Protein AF-D6PDX7-F1 (afdb_monomer_lite)

Secondary structure (DSSP, 8-state):
----------------------PPPTTS-GGGEETTEE-HHHHHHHHHHHHHHHHHHHHHHHHHHHHHHHHHHHHHS-SSPPPP---TTS-SS-HHHHHHHHHHHHTT--HHHHHHHHHHHHHHS----HHHHHHHH-TTHHHHHHHHHHHHHHHS-TTTHHHHHHHHTSHHHHHHHHHHHHHHHHHHH---GGGTTTTGGGS---

Sequence (206 aa):
MSEQESLINSEQEVKDEVGEVAERPEWLPEKFFKDGNPDYEGLAKSYTEAETYIGKKKEDLTTEIKTQLEQETLKAVPEAYVLPEIPDTYETETPLMDGWKTYCKDNKLSQEAFDKGIDLFIQSQPQADIEGEKKKLGENANQRIEAVSLWVNKNFDEGQRPMLEMMCSTSQGVEAVEKIMGMLQNTMTQTPDNLLLVKQKKTYKR

Organism: NCBI:txid743074

Radius of gyration: 47.97 Å; chains: 1; bounding box: 133×32×143 Å

Foldseek 3Di:
DDDDDDDDDPDPDDDDDDDDQQPDDPPQDPVQAPPSHGNPVVVVVVVVVVVVVVVVVVVVVVVVVVVVVVVVLLVQQDPFADADDDDPVDDCPDPVNVVLRVVCNVVSHGSVVSNVVVVVVVVPDPDLPQVVQLVVLPPCSVVLLVVLLVVCVVPDDPVCSVVLVVQSSGNVSSVVSVVVVVVVVVVVVCPPPVVVVVVPPPPDDD

pLDDT: mean 80.25, std 18.34, range [33.28, 95.69]

Structure (mmCIF, N/CA/C/O backbone):
data_AF-D6PDX7-F1
#
_entry.id   AF-D6PDX7-F1
#
loop_
_atom_site.group_PDB
_atom_site.id
_atom_site.type_symbol
_atom_site.label_atom_id
_atom_site.label_alt_id
_atom_site.label_comp_id
_atom_site.label_asym_id
_atom_site.label_entity_id
_atom_site.label_seq_id
_atom_site.pdbx_PDB_ins_code
_atom_site.Cartn_x
_atom_site.Cartn_y
_atom_site.Cartn_z
_atom_site.occupancy
_atom_site.B_iso_or_equiv
_atom_site.auth_seq_id
_atom_site.auth_comp_id
_atom_site.auth_asym_id
_atom_site.auth_atom_id
_atom_site.pdbx_PDB_model_num
ATOM 1 N N . MET A 1 1 ? 95.466 -0.464 -31.018 1.00 37.97 1 MET A N 1
ATOM 2 C CA . MET A 1 1 ? 95.467 -1.807 -31.631 1.00 37.97 1 MET A CA 1
ATOM 3 C C . MET A 1 1 ? 94.050 -2.315 -31.419 1.00 37.97 1 MET A C 1
ATOM 5 O O . MET A 1 1 ? 93.724 -2.592 -30.277 1.00 37.97 1 MET A O 1
ATOM 9 N N . SER A 1 2 ? 93.116 -1.931 -32.298 1.00 46.28 2 SER A N 1
ATOM 10 C CA . SER A 1 2 ? 92.649 -2.730 -33.458 1.00 46.28 2 SER A CA 1
ATOM 11 C C . SER A 1 2 ? 91.956 -3.999 -32.937 1.00 46.28 2 SER A C 1
ATOM 13 O O . SER A 1 2 ? 92.590 -4.738 -32.203 1.00 46.28 2 SER A O 1
ATOM 15 N N . GLU A 1 3 ? 90.673 -4.265 -33.170 1.00 40.47 3 GLU A N 1
ATOM 16 C CA . GLU A 1 3 ? 89.935 -4.180 -34.435 1.00 40.47 3 GLU A CA 1
ATOM 17 C C . GLU A 1 3 ? 88.458 -3.784 -34.238 1.00 40.47 3 GLU A C 1
ATOM 19 O O . GLU A 1 3 ? 87.882 -3.923 -33.162 1.00 40.47 3 GLU A O 1
ATOM 24 N N . GLN A 1 4 ? 87.885 -3.232 -35.307 1.00 39.25 4 GLN A N 1
ATOM 25 C CA . GLN A 1 4 ? 86.497 -2.815 -35.465 1.00 39.25 4 GLN A CA 1
ATOM 26 C C . GLN A 1 4 ? 85.581 -4.026 -35.691 1.00 39.25 4 GLN A C 1
ATOM 28 O O . GLN A 1 4 ? 85.801 -4.781 -36.632 1.00 39.25 4 GLN A O 1
ATOM 33 N N . GLU A 1 5 ? 84.478 -4.115 -34.951 1.00 42.66 5 GLU A N 1
ATOM 34 C CA . GLU A 1 5 ? 83.262 -4.799 -35.407 1.00 42.66 5 GLU A CA 1
ATOM 35 C C . GLU A 1 5 ? 82.188 -3.734 -35.660 1.00 42.66 5 GLU A C 1
ATOM 37 O O . GLU A 1 5 ? 81.416 -3.370 -34.776 1.00 42.66 5 GLU A O 1
ATOM 42 N N . SER A 1 6 ? 82.167 -3.183 -36.879 1.00 37.94 6 SER A N 1
ATOM 43 C CA . SER A 1 6 ? 80.990 -2.486 -37.403 1.00 37.94 6 SER A CA 1
ATOM 44 C C . SER A 1 6 ? 80.224 -3.459 -38.295 1.00 37.94 6 SER A C 1
ATOM 46 O O . SER A 1 6 ? 80.514 -3.594 -39.485 1.00 37.94 6 SER A O 1
ATOM 48 N N . LEU A 1 7 ? 79.257 -4.164 -37.713 1.00 38.31 7 LEU A N 1
ATOM 49 C CA . LEU A 1 7 ? 78.239 -4.859 -38.489 1.00 38.31 7 LEU A CA 1
ATOM 50 C C . LEU A 1 7 ? 77.228 -3.823 -38.981 1.00 38.31 7 LEU A C 1
ATOM 52 O O . LEU A 1 7 ? 76.568 -3.124 -38.216 1.00 38.31 7 LEU A O 1
ATOM 56 N N . ILE A 1 8 ? 77.226 -3.698 -40.299 1.00 33.28 8 ILE A N 1
ATOM 57 C CA . ILE A 1 8 ? 76.494 -2.756 -41.128 1.00 33.28 8 ILE A CA 1
ATOM 58 C C . ILE A 1 8 ? 74.981 -2.989 -40.997 1.00 33.28 8 ILE A C 1
ATOM 60 O O . ILE A 1 8 ? 74.477 -4.076 -41.261 1.00 33.28 8 ILE A O 1
ATOM 64 N N . ASN A 1 9 ? 74.298 -1.928 -40.568 1.00 34.19 9 ASN A N 1
ATOM 65 C CA . ASN A 1 9 ? 73.006 -1.415 -41.031 1.00 34.19 9 ASN A CA 1
ATOM 66 C C . ASN A 1 9 ? 72.183 -2.334 -41.967 1.00 34.19 9 ASN A C 1
ATOM 68 O O . ASN A 1 9 ? 72.504 -2.470 -43.146 1.00 34.19 9 ASN A O 1
ATOM 72 N N . SER A 1 10 ? 71.073 -2.893 -41.471 1.00 35.94 10 SER A N 1
ATOM 73 C CA . SER A 1 10 ? 69.967 -3.369 -42.318 1.00 35.94 10 SER A CA 1
ATOM 74 C C . SER A 1 10 ? 68.907 -2.277 -42.401 1.00 35.94 10 SER A C 1
ATOM 76 O O . SER A 1 10 ? 67.925 -2.273 -41.663 1.00 35.94 10 SER A O 1
ATOM 78 N N . GLU A 1 11 ? 69.154 -1.331 -43.300 1.00 41.94 11 GLU A N 1
ATOM 79 C CA . GLU A 1 11 ? 68.143 -0.436 -43.845 1.00 41.94 11 GLU A CA 1
ATOM 80 C C . GLU A 1 11 ? 67.320 -1.270 -44.838 1.00 41.94 11 GLU A C 1
ATOM 82 O O . GLU A 1 11 ? 67.816 -1.654 -45.897 1.00 41.94 11 GLU A O 1
ATOM 87 N N . GLN A 1 12 ? 66.088 -1.637 -44.473 1.00 34.81 12 GLN A N 1
ATOM 88 C CA . GLN A 1 12 ? 65.136 -2.166 -45.448 1.00 34.81 12 GLN A CA 1
ATOM 89 C C . GLN A 1 12 ? 64.580 -0.984 -46.242 1.00 34.81 12 GLN A C 1
ATOM 91 O O . GLN A 1 12 ? 63.639 -0.305 -45.837 1.00 34.81 12 GLN A O 1
ATOM 96 N N . GLU A 1 13 ? 65.247 -0.740 -47.362 1.00 33.53 13 GLU A N 1
ATOM 97 C CA . GLU A 1 13 ? 64.858 0.159 -48.436 1.00 33.53 13 GLU A CA 1
ATOM 98 C C . GLU A 1 13 ? 63.530 -0.322 -49.049 1.00 33.53 13 GLU A C 1
ATOM 100 O O . GLU A 1 13 ? 63.415 -1.444 -49.551 1.00 33.53 13 GLU A O 1
ATOM 105 N N . VAL A 1 14 ? 62.504 0.527 -48.959 1.00 40.97 14 VAL A N 1
ATOM 106 C CA . VAL A 1 14 ? 61.213 0.352 -49.632 1.00 40.97 14 VAL A CA 1
ATOM 107 C C . VAL A 1 14 ? 61.453 0.547 -51.124 1.00 40.97 14 VAL A C 1
ATOM 109 O O . VAL A 1 14 ? 61.690 1.662 -51.582 1.00 40.97 14 VAL A O 1
ATOM 112 N N . LYS A 1 15 ? 61.424 -0.554 -51.874 1.00 34.16 15 LYS A N 1
ATOM 113 C CA . LYS A 1 15 ? 61.492 -0.539 -53.330 1.00 34.16 15 LYS A CA 1
ATOM 114 C C . LYS A 1 15 ? 60.072 -0.564 -53.889 1.00 34.16 15 LYS A C 1
ATOM 116 O O . LYS A 1 15 ? 59.392 -1.584 -53.810 1.00 34.16 15 LYS A O 1
ATOM 121 N N . ASP A 1 16 ? 59.655 0.566 -54.450 1.00 43.00 16 ASP A N 1
ATOM 122 C CA . ASP A 1 16 ? 58.518 0.655 -55.362 1.00 43.00 16 ASP A CA 1
ATOM 123 C C . ASP A 1 16 ? 58.759 -0.269 -56.570 1.00 43.00 16 ASP A C 1
ATOM 125 O O . ASP A 1 16 ? 59.655 -0.029 -57.384 1.00 43.00 16 ASP A O 1
ATOM 129 N N . GLU A 1 17 ? 57.947 -1.319 -56.704 1.00 36.00 17 GLU A N 1
ATOM 130 C CA . GLU A 1 17 ? 57.771 -2.066 -57.951 1.00 36.00 17 GLU A CA 1
ATOM 131 C C . GLU A 1 17 ? 56.299 -2.022 -58.374 1.00 36.00 17 GLU A C 1
ATOM 133 O O . GLU A 1 17 ? 55.385 -2.399 -57.643 1.00 36.00 17 GLU A O 1
ATOM 138 N N . VAL A 1 18 ? 56.082 -1.517 -59.588 1.00 39.03 18 VAL A N 1
ATOM 139 C CA . VAL A 1 18 ? 54.788 -1.452 -60.263 1.00 39.03 18 VAL A CA 1
ATOM 140 C C . VAL A 1 18 ? 54.434 -2.834 -60.816 1.00 39.03 18 VAL A C 1
ATOM 142 O O . VAL A 1 18 ? 55.105 -3.321 -61.723 1.00 39.03 18 VAL A O 1
ATOM 145 N N . GLY A 1 19 ? 53.306 -3.381 -60.353 1.00 45.88 19 GLY A N 1
ATOM 146 C CA . GLY A 1 19 ? 52.367 -4.108 -61.212 1.00 45.88 19 GLY A CA 1
ATOM 147 C C . GLY A 1 19 ? 52.372 -5.637 -61.168 1.00 45.88 19 GLY A C 1
ATOM 148 O O . GLY A 1 19 ? 52.443 -6.256 -62.225 1.00 45.88 19 GLY A O 1
ATOM 149 N N . GLU A 1 20 ? 52.169 -6.247 -59.999 1.00 42.75 20 GLU A N 1
ATOM 150 C CA . GLU A 1 20 ? 51.522 -7.563 -59.915 1.00 42.75 20 GLU A CA 1
ATOM 151 C C . GLU A 1 20 ? 50.124 -7.351 -59.320 1.00 42.75 20 GLU A C 1
ATOM 153 O O . GLU A 1 20 ? 49.979 -6.803 -58.227 1.00 42.75 20 GLU A O 1
ATOM 158 N N . VAL A 1 21 ? 49.075 -7.685 -60.079 1.00 48.50 21 VAL A N 1
ATOM 159 C CA . VAL A 1 21 ? 47.690 -7.605 -59.599 1.00 48.50 21 VAL A CA 1
ATOM 160 C C . VAL A 1 21 ? 47.541 -8.673 -58.522 1.00 48.50 21 VAL A C 1
ATOM 162 O O . VAL A 1 21 ? 47.308 -9.837 -58.836 1.00 48.50 21 VAL A O 1
ATOM 165 N N . ALA A 1 22 ? 47.719 -8.294 -57.257 1.00 64.38 22 ALA A N 1
ATOM 166 C CA . ALA A 1 22 ? 47.418 -9.173 -56.141 1.00 64.38 22 ALA A CA 1
ATOM 167 C C . ALA A 1 22 ? 45.932 -9.541 -56.233 1.00 64.38 22 ALA A C 1
ATOM 169 O O . ALA A 1 22 ? 45.062 -8.673 -56.154 1.00 64.38 22 ALA A O 1
ATOM 170 N N . GLU A 1 23 ? 45.620 -10.815 -56.472 1.00 74.31 23 GLU A N 1
ATOM 171 C CA . GLU A 1 23 ? 44.229 -11.259 -56.470 1.00 74.31 23 GLU A CA 1
ATOM 172 C C . GLU A 1 23 ? 43.622 -10.991 -55.087 1.00 74.31 23 GLU A C 1
ATOM 174 O O . GLU A 1 23 ? 44.211 -11.321 -54.052 1.00 74.31 23 GLU A O 1
ATOM 179 N N . ARG A 1 24 ? 42.450 -10.341 -55.062 1.00 83.75 24 ARG A N 1
ATOM 180 C CA . ARG A 1 24 ? 41.756 -9.986 -53.820 1.00 83.75 24 ARG A CA 1
ATOM 181 C C . ARG A 1 24 ? 41.520 -11.256 -52.992 1.00 83.75 24 ARG A C 1
ATOM 183 O O . ARG A 1 24 ? 40.830 -12.156 -53.473 1.00 83.75 24 ARG A O 1
ATOM 190 N N . PRO A 1 25 ? 41.977 -11.312 -51.730 1.00 86.56 25 PRO A N 1
ATOM 191 C CA . PRO A 1 25 ? 41.655 -12.429 -50.852 1.00 86.56 25 PRO A CA 1
ATOM 192 C C . PRO A 1 25 ? 40.140 -12.571 -50.644 1.00 86.56 25 PRO A C 1
ATOM 194 O O . PRO A 1 25 ? 39.445 -11.574 -50.442 1.00 86.56 25 PRO A O 1
ATOM 197 N N . GLU A 1 26 ? 39.622 -13.803 -50.616 1.00 84.62 26 GLU A N 1
ATOM 198 C CA . GLU A 1 26 ? 38.173 -14.062 -50.499 1.00 84.62 26 GLU A CA 1
ATOM 199 C C . GLU A 1 26 ? 37.535 -13.462 -49.232 1.00 84.62 26 GLU A C 1
ATOM 201 O O . GLU A 1 26 ? 36.366 -13.075 -49.244 1.00 84.62 26 GLU A O 1
ATOM 206 N N . TRP A 1 27 ? 38.304 -13.343 -48.145 1.00 87.81 27 TRP A N 1
ATOM 207 C CA . TRP A 1 27 ? 37.839 -12.812 -46.862 1.00 87.81 27 TRP A CA 1
ATOM 208 C C . TRP A 1 27 ? 37.693 -11.284 -46.835 1.00 87.81 27 TRP A C 1
ATOM 210 O O . TRP A 1 27 ? 36.981 -10.768 -45.974 1.00 87.81 27 TRP A O 1
ATOM 220 N N . LEU A 1 28 ? 38.367 -10.551 -47.731 1.00 88.38 28 LEU A N 1
ATOM 221 C CA . LEU A 1 28 ? 38.394 -9.087 -47.722 1.00 88.38 28 LEU A CA 1
ATOM 222 C C . LEU A 1 28 ? 37.242 -8.557 -48.577 1.00 88.38 28 LEU A C 1
ATOM 224 O O . LEU A 1 28 ? 37.296 -8.730 -49.792 1.00 88.38 28 LEU A O 1
ATOM 228 N N . PRO A 1 29 ? 36.216 -7.891 -48.015 1.00 90.88 29 PRO A N 1
ATOM 229 C CA . PRO A 1 29 ? 35.094 -7.388 -48.802 1.00 90.88 29 PRO A CA 1
ATOM 230 C C . PRO A 1 29 ? 35.541 -6.496 -49.964 1.00 90.88 29 PRO A C 1
ATOM 232 O O . PRO A 1 29 ? 36.429 -5.663 -49.807 1.00 90.88 29 PRO A O 1
ATOM 235 N N . GLU A 1 30 ? 34.866 -6.619 -51.108 1.00 87.69 30 GLU A N 1
ATOM 236 C CA . GLU A 1 30 ? 35.214 -5.921 -52.357 1.00 87.69 30 GLU A CA 1
ATOM 237 C C . GLU A 1 30 ? 35.289 -4.391 -52.191 1.00 87.69 30 GLU A C 1
ATOM 239 O O . GLU A 1 30 ? 36.145 -3.735 -52.772 1.00 87.69 30 GLU A O 1
ATOM 244 N N . LYS A 1 31 ? 34.469 -3.824 -51.293 1.00 89.00 31 LYS A N 1
ATOM 245 C CA . LYS A 1 31 ? 34.480 -2.391 -50.942 1.00 89.00 31 LYS A CA 1
ATOM 246 C C . LYS A 1 31 ? 35.776 -1.885 -50.282 1.00 89.00 31 LYS A C 1
ATOM 248 O O . LYS A 1 31 ? 35.966 -0.673 -50.221 1.00 89.00 31 LYS A O 1
ATOM 253 N N . PHE A 1 32 ? 36.626 -2.780 -49.771 1.00 91.38 32 PHE A N 1
ATOM 254 C CA . PHE A 1 32 ? 37.906 -2.465 -49.123 1.00 91.38 32 PHE A CA 1
ATOM 255 C C . PHE A 1 32 ? 39.109 -2.952 -49.935 1.00 91.38 32 PHE A C 1
ATOM 257 O O . PHE A 1 32 ? 40.186 -3.157 -49.383 1.00 91.38 32 PHE A O 1
ATOM 264 N N . PHE A 1 33 ? 38.938 -3.168 -51.235 1.00 88.69 33 PHE A N 1
ATOM 265 C CA . PHE A 1 33 ? 40.026 -3.501 -52.141 1.00 88.69 33 PHE A CA 1
ATOM 266 C C . PHE A 1 33 ? 40.009 -2.508 -53.305 1.00 88.69 33 PHE A C 1
ATOM 268 O O . PHE A 1 33 ? 39.038 -2.456 -54.059 1.00 88.69 33 PHE A O 1
ATOM 275 N N . LYS A 1 34 ? 41.044 -1.670 -53.412 1.00 86.12 34 LYS A N 1
ATOM 276 C CA . LYS A 1 34 ? 41.141 -0.570 -54.383 1.00 86.12 34 LYS A CA 1
ATOM 277 C C . LYS A 1 34 ? 42.527 -0.562 -55.010 1.00 86.12 34 LYS A C 1
ATOM 279 O O . LYS A 1 34 ? 43.514 -0.784 -54.320 1.00 86.12 34 LYS A O 1
ATOM 284 N N . ASP A 1 35 ? 42.595 -0.330 -56.317 1.00 84.38 35 ASP A N 1
ATOM 285 C CA . ASP A 1 35 ? 43.860 -0.192 -57.056 1.00 84.38 35 ASP A CA 1
ATOM 286 C C . ASP A 1 35 ? 44.849 -1.354 -56.816 1.00 84.38 35 ASP A C 1
ATOM 288 O O . ASP A 1 35 ? 46.049 -1.158 -56.625 1.00 84.38 35 ASP A O 1
ATOM 292 N N . GLY A 1 36 ? 44.327 -2.587 -56.778 1.00 82.50 36 GLY A N 1
ATOM 293 C CA . GLY A 1 36 ? 45.120 -3.803 -56.558 1.00 82.50 36 GLY A CA 1
ATOM 294 C C . GLY A 1 36 ? 45.609 -4.005 -55.119 1.00 82.50 36 GLY A C 1
ATOM 295 O O . GLY A 1 36 ? 46.377 -4.930 -54.878 1.00 82.50 36 GLY A O 1
ATOM 296 N N . ASN A 1 37 ? 45.170 -3.172 -54.167 1.00 85.12 37 ASN A N 1
ATOM 297 C CA . ASN A 1 37 ? 45.636 -3.181 -52.784 1.00 85.12 37 ASN A CA 1
ATOM 298 C C . ASN A 1 37 ? 44.477 -3.129 -51.761 1.00 85.12 37 ASN A C 1
ATOM 300 O O . ASN A 1 37 ? 43.411 -2.568 -52.036 1.00 85.12 37 ASN A O 1
ATOM 304 N N . PRO A 1 38 ? 44.654 -3.692 -50.550 1.00 89.00 38 PRO A N 1
ATOM 305 C CA . PRO A 1 38 ? 43.708 -3.501 -49.452 1.00 89.00 38 PRO A CA 1
ATOM 306 C C . PRO A 1 38 ? 43.612 -2.033 -48.996 1.00 89.00 38 PRO A C 1
ATOM 308 O O . PRO A 1 38 ? 44.617 -1.385 -48.714 1.00 89.00 38 PRO A O 1
ATOM 311 N N . ASP A 1 39 ? 42.386 -1.528 -48.858 1.00 89.88 39 ASP A N 1
ATOM 312 C CA . ASP A 1 39 ? 42.064 -0.195 -48.338 1.00 89.88 39 ASP A CA 1
ATOM 313 C C . ASP A 1 39 ? 41.958 -0.229 -46.803 1.00 89.88 39 ASP A C 1
ATOM 315 O O . ASP A 1 39 ? 40.873 -0.350 -46.221 1.00 89.88 39 ASP A O 1
ATOM 319 N N . TYR A 1 40 ? 43.112 -0.159 -46.137 1.00 87.50 40 TYR A N 1
ATOM 320 C CA . TYR A 1 40 ? 43.198 -0.185 -44.674 1.00 87.50 40 TYR A CA 1
ATOM 321 C C . TYR A 1 40 ? 42.542 1.034 -44.011 1.00 87.50 40 TYR A C 1
ATOM 323 O O . TYR A 1 40 ? 41.945 0.901 -42.941 1.00 87.50 40 TYR A O 1
ATOM 331 N N . GLU A 1 41 ? 42.608 2.209 -44.642 1.00 89.19 41 GLU A N 1
ATOM 332 C CA . GLU A 1 41 ? 41.980 3.432 -44.132 1.00 89.19 41 GLU A CA 1
ATOM 333 C C . GLU A 1 41 ? 40.451 3.332 -44.202 1.00 89.19 41 GLU A C 1
ATOM 335 O O . GLU A 1 41 ? 39.758 3.629 -43.226 1.00 89.19 41 GLU A O 1
ATOM 340 N N . GLY A 1 42 ? 39.917 2.823 -45.316 1.00 90.44 42 GLY A N 1
ATOM 341 C CA . GLY A 1 42 ? 38.497 2.522 -45.467 1.00 90.44 42 GLY A CA 1
ATOM 342 C C . GLY A 1 42 ? 38.001 1.505 -44.438 1.00 90.44 42 GLY A C 1
ATOM 343 O O . GLY A 1 42 ? 36.914 1.679 -43.878 1.00 90.44 42 GLY A O 1
ATOM 344 N N . LEU A 1 43 ? 38.802 0.478 -44.134 1.00 91.62 43 LEU A N 1
ATOM 345 C CA . LEU A 1 43 ? 38.473 -0.521 -43.117 1.00 91.62 43 LEU A CA 1
ATOM 346 C C . LEU A 1 43 ? 38.439 0.095 -41.712 1.00 91.62 43 LEU A C 1
ATOM 348 O O . LEU A 1 43 ? 37.430 -0.057 -41.017 1.00 91.62 43 LEU A O 1
ATOM 352 N N . ALA A 1 44 ? 39.475 0.845 -41.323 1.00 91.44 44 ALA A N 1
ATOM 353 C CA . ALA A 1 44 ? 39.524 1.550 -40.041 1.00 91.44 44 ALA A CA 1
ATOM 354 C C . ALA A 1 44 ? 38.341 2.518 -39.883 1.00 91.44 44 ALA A C 1
ATOM 356 O O . ALA A 1 44 ? 37.644 2.491 -38.869 1.00 91.44 44 ALA A O 1
ATOM 357 N N . LYS A 1 45 ? 38.039 3.299 -40.928 1.00 94.81 45 LYS A N 1
ATOM 358 C CA . LYS A 1 45 ? 36.896 4.216 -40.950 1.00 94.81 45 LYS A CA 1
ATOM 359 C C . LYS A 1 45 ? 35.567 3.484 -40.778 1.00 94.81 45 LYS A C 1
ATOM 361 O O . LYS A 1 45 ? 34.747 3.902 -39.967 1.00 94.81 45 LYS A O 1
ATOM 366 N N . SER A 1 46 ? 35.361 2.373 -41.486 1.00 92.31 46 SER A N 1
ATOM 367 C CA . SER A 1 46 ? 34.128 1.585 -41.368 1.00 92.31 46 SER A CA 1
ATOM 368 C C . SER A 1 46 ? 33.933 0.980 -39.977 1.00 92.31 46 SER A C 1
ATOM 370 O O . SER A 1 46 ? 32.803 0.875 -39.503 1.00 92.31 46 SER A O 1
ATOM 372 N N . TYR A 1 47 ? 35.031 0.614 -39.312 1.00 92.88 47 TYR A N 1
ATOM 373 C CA . TYR A 1 47 ? 35.009 0.108 -37.948 1.00 92.88 47 TYR A CA 1
ATOM 374 C C . TYR A 1 47 ? 34.635 1.225 -36.965 1.00 92.88 47 TYR A C 1
ATOM 376 O O . TYR A 1 47 ? 33.698 1.061 -36.188 1.00 92.88 47 TYR A O 1
ATOM 384 N N . THR A 1 48 ? 35.257 2.402 -37.075 1.00 93.69 48 THR A N 1
ATOM 385 C CA . THR A 1 48 ? 34.894 3.581 -36.268 1.00 93.69 48 THR A CA 1
ATOM 386 C C . THR A 1 48 ? 33.444 4.028 -36.501 1.00 93.69 48 THR A C 1
ATOM 388 O O . THR A 1 48 ? 32.736 4.384 -35.555 1.00 93.69 48 THR A O 1
ATOM 391 N N . GLU A 1 49 ? 32.958 3.989 -37.744 1.00 95.06 49 GLU A N 1
ATOM 392 C CA . GLU A 1 49 ? 31.556 4.269 -38.077 1.00 95.06 49 GLU A CA 1
ATOM 393 C C . GLU A 1 49 ? 30.608 3.238 -37.452 1.00 95.06 49 GLU A C 1
ATOM 395 O O . GLU A 1 49 ? 29.564 3.619 -36.921 1.00 95.06 49 GLU A O 1
ATOM 400 N N . ALA A 1 50 ? 30.975 1.953 -37.458 1.00 93.62 50 ALA A N 1
ATOM 401 C CA . ALA A 1 50 ? 30.200 0.894 -36.820 1.00 93.62 50 ALA A CA 1
ATOM 402 C C . ALA A 1 50 ? 30.157 1.057 -35.294 1.00 93.62 50 ALA A C 1
ATOM 404 O O . ALA A 1 50 ? 29.073 0.995 -34.717 1.00 93.62 50 ALA A O 1
ATOM 405 N N . GLU A 1 51 ? 31.289 1.334 -34.644 1.00 92.56 51 GLU A N 1
ATOM 406 C CA . GLU A 1 51 ? 31.341 1.633 -33.206 1.00 92.56 51 GLU A CA 1
ATOM 407 C C . GLU A 1 51 ? 30.455 2.833 -32.858 1.00 92.56 51 GLU A C 1
ATOM 409 O O . GLU A 1 51 ? 29.653 2.777 -31.923 1.00 92.56 51 GLU A O 1
ATOM 414 N N . THR A 1 52 ? 30.525 3.890 -33.670 1.00 95.19 52 THR A N 1
ATOM 415 C CA . THR A 1 52 ? 29.684 5.081 -33.509 1.00 95.19 52 THR A CA 1
ATOM 416 C C . THR A 1 52 ? 28.202 4.751 -33.690 1.00 95.19 52 THR A C 1
ATOM 418 O O . THR A 1 52 ? 27.366 5.200 -32.907 1.00 95.19 52 THR A O 1
ATOM 421 N N . TYR A 1 53 ? 27.851 3.969 -34.713 1.00 94.62 53 TYR A N 1
ATOM 422 C CA . TYR A 1 53 ? 26.471 3.576 -34.991 1.00 94.62 53 TYR A CA 1
ATOM 423 C C . TYR A 1 53 ? 25.897 2.688 -33.883 1.00 94.62 53 TYR A C 1
ATOM 425 O O . TYR A 1 53 ? 24.764 2.902 -33.459 1.00 94.62 53 TYR A O 1
ATOM 433 N N . ILE A 1 54 ? 26.682 1.736 -33.374 1.00 94.88 54 ILE A N 1
ATOM 434 C CA . ILE A 1 54 ? 26.302 0.874 -32.250 1.00 94.88 54 ILE A CA 1
ATOM 435 C C . ILE A 1 54 ? 26.109 1.710 -30.981 1.00 94.88 54 ILE A C 1
ATOM 437 O O . ILE A 1 54 ? 25.113 1.523 -30.282 1.00 94.88 54 ILE A O 1
ATOM 441 N N . GLY A 1 55 ? 27.012 2.659 -30.704 1.00 93.69 55 GLY A N 1
ATOM 442 C CA . GLY A 1 55 ? 26.883 3.596 -29.586 1.00 93.69 55 GLY A CA 1
ATOM 443 C C . GLY A 1 55 ? 25.584 4.401 -29.658 1.00 93.69 55 GLY A C 1
ATOM 444 O O . GLY A 1 55 ? 24.777 4.347 -28.731 1.00 93.69 55 GLY A O 1
ATOM 445 N N . LYS A 1 56 ? 25.325 5.042 -30.804 1.00 94.56 56 LYS A N 1
ATOM 446 C CA . LYS A 1 56 ? 24.082 5.792 -31.053 1.00 94.56 56 LYS A CA 1
ATOM 447 C C . LYS A 1 56 ? 22.842 4.914 -30.925 1.00 94.56 56 LYS A C 1
ATOM 449 O O . LYS A 1 56 ? 21.916 5.267 -30.209 1.00 94.56 56 LYS A O 1
ATOM 454 N N . LYS A 1 57 ? 22.833 3.728 -31.542 1.00 94.75 57 LYS A N 1
ATOM 455 C CA . LYS A 1 57 ? 21.696 2.801 -31.446 1.00 94.75 57 LYS A CA 1
ATOM 456 C C . LYS A 1 57 ? 21.424 2.350 -30.018 1.00 94.75 57 LYS A C 1
ATOM 458 O O . LYS A 1 57 ? 20.263 2.200 -29.652 1.00 94.75 57 LYS A O 1
ATOM 463 N N . LYS A 1 58 ? 22.460 2.144 -29.204 1.00 94.00 58 LYS A N 1
ATOM 464 C CA . LYS A 1 58 ? 22.295 1.818 -27.784 1.00 94.00 58 LYS A CA 1
ATOM 465 C C . LYS A 1 58 ? 21.647 2.972 -27.017 1.00 94.00 58 LYS A C 1
ATOM 467 O O . LYS A 1 58 ? 20.760 2.720 -26.202 1.00 94.00 58 LYS A O 1
ATOM 472 N N . GLU A 1 59 ? 22.074 4.207 -27.259 1.00 93.38 59 GLU A N 1
ATOM 473 C CA . GLU A 1 59 ? 21.481 5.403 -26.645 1.00 93.38 59 GLU A CA 1
ATOM 474 C C . GLU A 1 59 ? 20.024 5.605 -27.080 1.00 93.38 59 GLU A C 1
ATOM 476 O O . GLU A 1 59 ? 19.158 5.799 -26.223 1.00 93.38 59 GLU A O 1
ATOM 481 N N . ASP A 1 60 ? 19.742 5.464 -28.377 1.00 94.50 60 ASP A N 1
ATOM 482 C CA . ASP A 1 60 ? 18.393 5.549 -28.945 1.00 94.50 60 ASP A CA 1
ATOM 483 C C . ASP A 1 60 ? 17.466 4.502 -28.314 1.00 94.50 60 ASP A C 1
ATOM 485 O O . ASP A 1 60 ? 16.414 4.853 -27.786 1.00 94.50 60 ASP A O 1
ATOM 489 N N . LEU A 1 61 ? 17.881 3.228 -28.283 1.00 93.12 61 LEU A N 1
ATOM 490 C CA . LEU A 1 61 ? 17.098 2.141 -27.684 1.00 93.12 61 LEU A CA 1
ATOM 491 C C . LEU A 1 61 ? 16.898 2.337 -26.180 1.00 93.12 61 LEU A C 1
ATOM 493 O O . LEU A 1 61 ? 15.818 2.085 -25.658 1.00 93.12 61 LEU A O 1
ATOM 497 N N . THR A 1 62 ? 17.926 2.803 -25.467 1.00 93.62 62 THR A N 1
ATOM 498 C CA . THR A 1 62 ? 17.809 3.097 -24.031 1.00 93.62 62 THR A CA 1
ATOM 499 C C . THR A 1 62 ? 16.790 4.206 -23.787 1.00 93.62 62 THR A C 1
ATOM 501 O O . THR A 1 62 ? 16.019 4.138 -22.831 1.00 93.62 62 THR A O 1
ATOM 504 N N . THR A 1 63 ? 16.786 5.228 -24.640 1.00 95.56 63 THR A N 1
ATOM 505 C CA . THR A 1 63 ? 15.835 6.339 -24.570 1.00 95.56 63 THR A CA 1
ATOM 506 C C . THR A 1 63 ? 14.424 5.861 -24.893 1.00 95.56 63 THR A C 1
ATOM 508 O O . THR A 1 63 ? 13.508 6.124 -24.121 1.00 95.56 63 THR A O 1
ATOM 511 N N . GLU A 1 64 ? 14.259 5.084 -25.963 1.00 94.69 64 GLU A N 1
ATOM 512 C CA . GLU A 1 64 ? 12.977 4.509 -26.369 1.00 94.69 64 GLU A CA 1
ATOM 513 C C . GLU A 1 64 ? 12.374 3.620 -25.274 1.00 94.69 64 GLU A C 1
ATOM 515 O O . GLU A 1 64 ? 11.219 3.817 -24.900 1.00 94.69 64 GLU A O 1
ATOM 520 N N . ILE A 1 65 ? 13.160 2.710 -24.687 1.00 93.88 65 ILE A N 1
ATOM 521 C CA . ILE A 1 65 ? 12.708 1.841 -23.589 1.00 93.88 65 ILE A CA 1
ATOM 522 C C . ILE A 1 65 ? 12.271 2.671 -22.377 1.00 93.88 65 ILE A C 1
ATO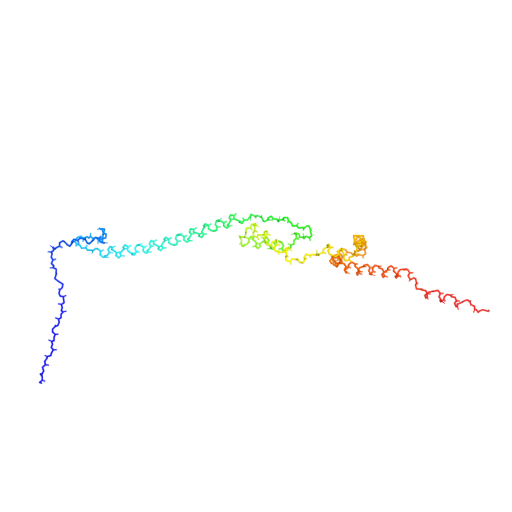M 524 O O . ILE A 1 65 ? 11.227 2.393 -21.791 1.00 93.88 65 ILE A O 1
ATOM 528 N N . LYS A 1 66 ? 13.035 3.707 -22.000 1.00 92.06 66 LYS A N 1
ATOM 529 C CA . LYS A 1 66 ? 12.659 4.599 -20.889 1.00 92.06 66 LYS A CA 1
ATOM 530 C C . LYS A 1 66 ? 11.345 5.318 -21.170 1.00 92.06 66 LYS A C 1
ATOM 532 O O . LYS A 1 66 ? 10.471 5.331 -20.311 1.00 92.06 66 LYS A O 1
ATOM 537 N N . THR A 1 67 ? 11.183 5.868 -22.371 1.00 92.38 67 THR A N 1
ATOM 538 C CA . THR A 1 67 ? 9.948 6.551 -22.768 1.00 92.38 67 THR A CA 1
ATOM 539 C C . THR A 1 67 ? 8.753 5.601 -22.778 1.00 92.38 67 THR A C 1
ATOM 541 O O . THR A 1 67 ? 7.689 5.966 -22.284 1.00 92.38 67 THR A O 1
ATOM 544 N N . GLN A 1 68 ? 8.911 4.380 -23.296 1.00 89.62 68 GLN A N 1
ATOM 545 C CA . GLN A 1 68 ? 7.844 3.376 -23.293 1.00 89.62 68 GLN A CA 1
ATOM 546 C C . GLN A 1 68 ? 7.455 2.988 -21.864 1.00 89.62 68 GLN A C 1
ATOM 548 O O . GLN A 1 68 ? 6.275 3.027 -21.526 1.00 89.62 68 GLN A O 1
ATOM 553 N N . LEU A 1 69 ? 8.435 2.716 -20.998 1.00 86.62 69 LEU A N 1
ATOM 554 C CA . LEU A 1 69 ? 8.186 2.371 -19.599 1.00 86.62 69 LEU A CA 1
ATOM 555 C C . LEU A 1 69 ? 7.496 3.515 -18.839 1.00 86.62 69 LEU A C 1
ATOM 557 O O . LEU A 1 69 ? 6.580 3.275 -18.053 1.00 86.62 69 LEU A O 1
ATOM 561 N N . GLU A 1 70 ? 7.894 4.765 -19.085 1.00 86.00 70 GLU A N 1
ATOM 562 C CA . GLU A 1 70 ? 7.234 5.947 -18.520 1.00 86.00 70 GLU A CA 1
ATOM 563 C C . GLU A 1 70 ? 5.789 6.089 -19.012 1.00 86.00 70 GLU A C 1
ATOM 565 O O . GLU A 1 70 ? 4.895 6.395 -18.227 1.00 86.00 70 GLU A O 1
ATOM 570 N N . GLN A 1 71 ? 5.526 5.839 -20.296 1.00 84.88 71 GLN A N 1
ATOM 571 C CA . GLN A 1 71 ? 4.167 5.876 -20.838 1.00 84.88 71 GLN A CA 1
ATOM 572 C C . GLN A 1 71 ? 3.289 4.757 -20.273 1.00 84.88 71 GLN A C 1
ATOM 574 O O . GLN A 1 71 ? 2.122 4.992 -19.968 1.00 84.88 71 GLN A O 1
ATOM 579 N N . GLU A 1 72 ? 3.826 3.546 -20.138 1.00 80.94 72 GLU A N 1
ATOM 580 C CA . GLU A 1 72 ? 3.112 2.409 -19.556 1.00 80.94 72 GLU A CA 1
ATOM 581 C C . GLU A 1 72 ? 2.816 2.626 -18.074 1.00 80.94 72 GLU A C 1
ATOM 583 O O . GLU A 1 72 ? 1.676 2.440 -17.649 1.00 80.94 72 GLU A O 1
ATOM 588 N N . THR A 1 73 ? 3.796 3.103 -17.302 1.00 78.38 73 THR A N 1
ATOM 589 C CA . THR A 1 73 ? 3.578 3.453 -15.892 1.00 78.38 73 THR A CA 1
ATOM 590 C C . THR A 1 73 ? 2.530 4.547 -15.753 1.00 78.38 73 THR A C 1
ATOM 592 O O . THR A 1 73 ? 1.601 4.371 -14.977 1.00 78.38 73 THR A O 1
ATOM 595 N N . LEU A 1 74 ? 2.590 5.622 -16.548 1.00 77.88 74 LEU A N 1
ATOM 596 C CA . LEU A 1 74 ? 1.581 6.689 -16.519 1.00 77.88 74 LEU A CA 1
ATOM 597 C C . LEU A 1 74 ? 0.170 6.205 -16.876 1.00 77.88 74 LEU A C 1
ATOM 599 O O . LEU A 1 74 ? -0.787 6.691 -16.285 1.00 77.88 74 LEU A O 1
ATOM 603 N N . LYS A 1 75 ? 0.025 5.248 -17.803 1.00 80.25 75 LYS A N 1
ATOM 604 C CA . LYS A 1 75 ? -1.276 4.628 -18.116 1.00 80.25 75 LYS A CA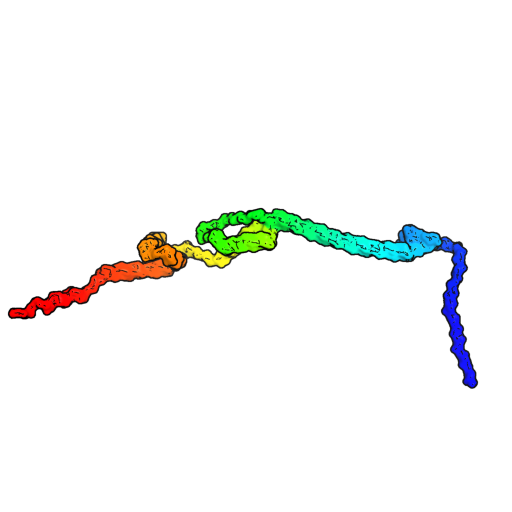 1
ATOM 605 C C . LYS A 1 75 ? -1.814 3.777 -16.967 1.00 80.25 75 LYS A C 1
ATOM 607 O O . LYS A 1 75 ? -3.026 3.625 -16.851 1.00 80.25 75 LYS A O 1
ATOM 612 N N . ALA A 1 76 ? -0.927 3.194 -16.165 1.00 80.94 76 ALA A N 1
ATOM 613 C CA . ALA A 1 76 ? -1.302 2.373 -15.022 1.00 80.94 76 ALA A CA 1
ATOM 614 C C . ALA A 1 76 ? -1.686 3.208 -13.787 1.00 80.94 76 ALA A C 1
ATOM 616 O O . ALA A 1 76 ? -2.381 2.682 -12.916 1.00 80.94 76 ALA A O 1
ATOM 617 N N . VAL A 1 77 ? -1.266 4.480 -13.708 1.00 89.81 77 VAL A N 1
ATOM 618 C CA . VAL A 1 77 ? -1.662 5.390 -12.622 1.00 89.81 77 VAL A CA 1
ATOM 619 C C . VAL A 1 77 ? -3.098 5.874 -12.846 1.00 89.81 77 VAL A C 1
ATOM 621 O O . VAL A 1 77 ? -3.366 6.534 -13.851 1.00 89.81 77 VAL A O 1
ATOM 624 N N . PRO A 1 78 ? -4.031 5.605 -11.921 1.00 88.62 78 PRO A N 1
ATOM 625 C CA . PRO A 1 78 ? -5.385 6.132 -12.023 1.00 88.62 78 PRO A CA 1
ATOM 626 C C . PRO A 1 78 ? -5.424 7.648 -11.755 1.00 88.62 78 PRO A C 1
ATOM 628 O O . PRO A 1 78 ? -4.651 8.176 -10.954 1.00 88.62 78 PRO A O 1
ATOM 631 N N . GLU A 1 79 ? -6.367 8.363 -12.383 1.00 86.69 79 GLU A N 1
ATOM 632 C CA . GLU A 1 79 ? -6.595 9.798 -12.113 1.00 86.69 79 GLU A CA 1
ATOM 633 C C . GLU A 1 79 ? -7.015 10.048 -10.654 1.00 86.69 79 GLU A C 1
ATOM 635 O O . GLU A 1 79 ? -6.601 11.031 -10.028 1.00 86.69 79 GLU A O 1
ATOM 640 N N . ALA A 1 80 ? -7.810 9.124 -10.112 1.00 89.56 80 ALA A N 1
ATOM 641 C CA . ALA A 1 80 ? -8.218 9.066 -8.720 1.00 89.56 80 ALA A CA 1
ATOM 642 C C . ALA A 1 80 ? -8.280 7.604 -8.265 1.00 89.56 80 ALA A C 1
ATOM 644 O O . ALA A 1 80 ? -8.841 6.761 -8.963 1.00 89.56 80 ALA A O 1
ATOM 645 N N . TYR A 1 81 ? -7.722 7.322 -7.088 1.00 92.19 81 TYR A N 1
ATOM 646 C CA . TYR A 1 81 ? -7.810 5.999 -6.477 1.00 92.19 81 TYR A CA 1
ATOM 647 C C . TYR A 1 81 ? -9.215 5.755 -5.943 1.00 92.19 81 TYR A C 1
ATOM 649 O O . TYR A 1 81 ? -9.740 6.557 -5.163 1.00 92.19 81 TYR A O 1
ATOM 657 N N . VAL A 1 82 ? -9.799 4.633 -6.348 1.00 91.88 82 VAL A N 1
ATOM 658 C CA . VAL A 1 82 ? -11.077 4.153 -5.820 1.00 91.88 82 VAL A CA 1
ATOM 659 C C . VAL A 1 82 ? -10.786 3.261 -4.624 1.00 91.88 82 VAL A C 1
ATOM 661 O O . VAL A 1 82 ? -9.852 2.467 -4.663 1.00 91.88 82 VAL A O 1
ATOM 664 N N . LEU A 1 83 ? -11.550 3.413 -3.545 1.00 91.19 83 LEU A N 1
ATOM 665 C CA . LEU A 1 83 ? -11.400 2.538 -2.391 1.00 91.19 83 LEU A CA 1
ATOM 666 C C . LEU A 1 83 ? -11.983 1.150 -2.722 1.00 91.19 83 LEU A C 1
ATOM 668 O O . LEU A 1 83 ? -13.109 1.101 -3.227 1.00 91.19 83 LEU A O 1
ATOM 672 N N . PRO A 1 84 ? -11.263 0.044 -2.463 1.00 90.44 84 PRO A N 1
ATOM 673 C CA . PRO A 1 84 ? -11.827 -1.294 -2.592 1.00 90.44 84 PRO A CA 1
ATOM 674 C C . PRO A 1 84 ? -12.934 -1.522 -1.554 1.00 90.44 84 PRO A C 1
ATOM 676 O O . PRO A 1 84 ? -13.069 -0.769 -0.585 1.00 90.44 84 PRO A O 1
ATOM 679 N N . GLU A 1 85 ? -13.721 -2.580 -1.743 1.00 88.12 85 GLU A N 1
ATOM 680 C CA . GLU A 1 85 ? -14.672 -3.024 -0.723 1.00 88.12 85 GLU A CA 1
ATOM 681 C C . GLU A 1 85 ? -13.905 -3.489 0.520 1.00 88.12 85 GLU A C 1
ATOM 683 O O . GLU A 1 85 ? -13.175 -4.480 0.483 1.00 88.12 85 GLU A O 1
ATOM 688 N N . ILE A 1 86 ? -14.073 -2.764 1.624 1.00 87.00 86 ILE A N 1
ATOM 689 C CA . ILE A 1 86 ? -13.500 -3.104 2.927 1.00 87.00 86 ILE A CA 1
ATOM 690 C C . ILE A 1 86 ? -14.622 -3.279 3.956 1.00 87.00 86 ILE A C 1
ATOM 692 O O . ILE A 1 86 ? -15.704 -2.722 3.769 1.00 87.00 86 ILE A O 1
ATOM 696 N N . PRO A 1 87 ? -14.406 -4.039 5.045 1.00 82.50 87 PRO A N 1
ATOM 697 C CA . PRO A 1 87 ? -15.415 -4.177 6.089 1.00 82.50 87 PRO A CA 1
ATOM 698 C C . PRO A 1 87 ? -15.794 -2.822 6.707 1.00 82.50 87 PRO A C 1
ATOM 700 O O . PRO A 1 87 ? -14.908 -2.029 7.022 1.00 82.50 87 PRO A O 1
ATOM 703 N N . ASP A 1 88 ? -17.084 -2.608 6.991 1.00 78.38 88 ASP A N 1
ATOM 704 C CA . ASP A 1 88 ? -17.620 -1.369 7.597 1.00 78.38 88 ASP A CA 1
ATOM 705 C C . ASP A 1 88 ? -17.002 -1.020 8.966 1.00 78.38 88 ASP A C 1
ATOM 707 O O . ASP A 1 88 ? -17.174 0.079 9.486 1.00 78.38 88 ASP A O 1
ATOM 711 N N . THR A 1 89 ? -16.277 -1.958 9.580 1.00 78.12 89 THR A N 1
ATOM 712 C CA . THR A 1 89 ? -15.533 -1.736 10.826 1.00 78.12 89 THR A CA 1
ATOM 713 C C . THR A 1 89 ? -14.329 -0.805 10.658 1.00 78.12 89 THR A C 1
ATOM 715 O O . THR A 1 89 ? -13.734 -0.412 11.660 1.00 78.12 89 THR A O 1
ATOM 718 N N . TYR A 1 90 ? -13.924 -0.500 9.423 1.00 81.69 90 TYR A N 1
ATOM 719 C CA . TYR A 1 90 ? -12.798 0.377 9.123 1.00 81.69 90 TYR A CA 1
ATOM 720 C C . TYR A 1 90 ? -13.278 1.773 8.734 1.00 81.69 90 TYR A C 1
ATOM 722 O O . TYR A 1 90 ? -14.040 1.941 7.787 1.00 81.69 90 TYR A O 1
ATOM 730 N N . GLU A 1 91 ? -12.764 2.785 9.432 1.00 84.19 91 GLU A N 1
ATOM 731 C CA . GLU A 1 91 ? -12.975 4.185 9.067 1.00 84.19 91 GLU A CA 1
ATOM 732 C C . GLU A 1 91 ? -12.186 4.524 7.793 1.00 84.19 91 GLU A C 1
ATOM 734 O O . GLU A 1 91 ? -10.970 4.308 7.722 1.00 84.19 91 GLU A O 1
ATOM 739 N N . THR A 1 92 ? -12.869 5.066 6.786 1.00 85.19 92 THR A N 1
ATOM 740 C CA . THR A 1 92 ? -12.277 5.365 5.473 1.00 85.19 92 THR A CA 1
ATOM 741 C C . THR A 1 92 ? -11.791 6.803 5.363 1.00 85.19 92 THR A C 1
ATOM 743 O O . THR A 1 92 ? -10.822 7.067 4.650 1.00 85.19 92 THR A O 1
ATOM 746 N N . GLU A 1 93 ? -12.408 7.725 6.103 1.00 86.81 93 GLU A N 1
ATOM 747 C CA . GLU A 1 93 ? -12.100 9.156 6.078 1.00 86.81 93 GLU A CA 1
ATOM 748 C C . GLU A 1 93 ? -11.022 9.494 7.119 1.00 86.81 93 GLU A C 1
ATOM 750 O O . GLU A 1 93 ? -11.222 10.268 8.057 1.00 86.81 93 GLU A O 1
ATOM 755 N N . THR A 1 94 ? -9.852 8.863 6.977 1.00 88.81 94 THR A N 1
ATOM 756 C CA . THR A 1 94 ? -8.720 9.051 7.894 1.00 88.81 94 THR A CA 1
ATOM 757 C C . THR A 1 94 ? -7.542 9.755 7.217 1.00 88.81 94 THR A C 1
ATOM 759 O O . THR A 1 94 ? -7.265 9.506 6.040 1.00 88.81 94 THR A O 1
ATOM 762 N N . PRO A 1 95 ? -6.734 10.536 7.967 1.00 92.94 95 PRO A N 1
ATOM 763 C CA . PRO A 1 95 ? -5.492 11.111 7.444 1.00 92.94 95 PRO A CA 1
ATOM 764 C C . PRO A 1 95 ? -4.516 10.065 6.887 1.00 92.94 95 PRO A C 1
ATOM 766 O O . PRO A 1 95 ? -3.709 10.370 6.011 1.00 92.94 95 PRO A O 1
ATOM 769 N N . LEU A 1 96 ? -4.581 8.828 7.393 1.00 90.88 96 LEU A N 1
ATOM 770 C CA . LEU A 1 96 ? -3.788 7.714 6.884 1.00 90.88 96 LEU A CA 1
ATOM 771 C C . LEU A 1 96 ? -4.222 7.327 5.465 1.00 90.88 96 LEU A C 1
ATOM 773 O O . LEU A 1 96 ? -3.363 7.151 4.605 1.00 90.88 96 LEU A O 1
ATOM 777 N N . MET A 1 97 ? -5.531 7.225 5.214 1.00 92.81 97 MET A N 1
ATOM 778 C CA . MET A 1 97 ? -6.066 6.896 3.892 1.00 92.81 97 MET A CA 1
ATOM 779 C C . MET A 1 97 ? -5.753 7.995 2.871 1.00 92.81 97 MET A C 1
ATOM 781 O O . MET A 1 97 ? -5.308 7.705 1.759 1.00 92.81 97 MET A O 1
ATOM 785 N N . ASP A 1 98 ? -5.895 9.262 3.261 1.00 93.25 98 ASP A N 1
ATOM 786 C CA . ASP A 1 98 ? -5.528 10.401 2.411 1.00 93.25 98 ASP A CA 1
ATOM 787 C C . ASP A 1 98 ? -4.023 10.445 2.120 1.00 93.25 98 ASP A C 1
ATOM 789 O O . ASP A 1 98 ? -3.596 10.667 0.979 1.00 93.25 98 ASP A O 1
ATOM 793 N N . GLY A 1 99 ? -3.203 10.169 3.138 1.00 95.06 99 GLY A N 1
ATOM 794 C CA . GLY A 1 99 ? -1.758 10.021 2.994 1.00 95.06 99 GLY A CA 1
ATOM 795 C C . GLY A 1 99 ? -1.383 8.874 2.056 1.00 95.06 99 GLY A C 1
ATOM 796 O O . GLY A 1 99 ? -0.502 9.038 1.214 1.00 95.06 99 GLY A O 1
ATOM 797 N N . TRP A 1 100 ? -2.086 7.741 2.136 1.00 95.06 100 TRP A N 1
ATOM 798 C CA . TRP A 1 100 ? -1.866 6.593 1.257 1.00 95.06 100 TRP A CA 1
ATOM 799 C C . TRP A 1 100 ? -2.219 6.905 -0.200 1.00 95.06 100 TRP A C 1
ATOM 801 O O . TRP A 1 100 ? -1.397 6.668 -1.087 1.00 95.06 100 TRP A O 1
ATOM 811 N N . LYS A 1 101 ? -3.379 7.527 -0.458 1.00 94.50 101 LYS A N 1
ATOM 812 C CA . LYS A 1 101 ? -3.769 7.995 -1.803 1.00 94.50 101 LYS A CA 1
ATOM 813 C C . LYS A 1 101 ? -2.728 8.954 -2.388 1.00 94.50 101 LYS A C 1
ATOM 815 O O . LYS A 1 101 ? -2.349 8.822 -3.553 1.00 94.50 101 LYS A O 1
ATOM 820 N N . THR A 1 102 ? -2.239 9.892 -1.574 1.00 94.75 102 THR A N 1
ATOM 821 C CA . THR A 1 102 ? -1.208 10.862 -1.976 1.00 94.75 102 THR A CA 1
ATOM 822 C C . THR A 1 102 ? 0.106 10.162 -2.307 1.00 94.75 102 THR A C 1
ATOM 824 O O . THR A 1 102 ? 0.647 10.353 -3.393 1.00 94.75 102 THR A O 1
ATOM 827 N N . TYR A 1 103 ? 0.577 9.275 -1.427 1.00 95.62 103 TYR A N 1
ATOM 828 C CA . TYR A 1 103 ? 1.795 8.502 -1.651 1.00 95.62 103 TYR A CA 1
ATOM 829 C C . TYR A 1 103 ? 1.720 7.678 -2.941 1.00 95.62 103 TYR A C 1
ATOM 831 O O . TYR A 1 103 ? 2.666 7.678 -3.729 1.00 95.62 103 TYR A O 1
ATOM 839 N N . CYS A 1 104 ? 0.591 7.013 -3.192 1.00 95.12 104 CYS A N 1
ATOM 840 C CA . CYS A 1 104 ? 0.399 6.229 -4.407 1.00 95.12 104 CYS A CA 1
ATOM 841 C C . CYS A 1 104 ? 0.437 7.109 -5.661 1.00 95.12 104 CYS A C 1
ATOM 843 O O . CYS A 1 104 ? 1.029 6.727 -6.670 1.00 95.12 104 CYS A O 1
ATOM 845 N N . LYS A 1 105 ? -0.150 8.309 -5.600 1.00 92.50 105 LYS A N 1
ATOM 846 C CA . LYS A 1 105 ? -0.120 9.276 -6.703 1.00 92.50 105 LYS A CA 1
ATOM 847 C C . LYS A 1 105 ? 1.298 9.780 -6.980 1.00 92.50 105 LYS A C 1
ATOM 849 O O . LYS A 1 105 ? 1.740 9.741 -8.127 1.00 92.50 105 LYS A O 1
ATOM 854 N N . ASP A 1 106 ? 2.022 10.182 -5.940 1.00 93.12 106 ASP A N 1
ATOM 855 C CA . ASP A 1 106 ? 3.383 10.721 -6.052 1.00 93.12 106 ASP A CA 1
ATOM 856 C C . ASP A 1 106 ? 4.381 9.672 -6.562 1.00 93.12 106 ASP A C 1
ATOM 858 O O . ASP A 1 106 ? 5.296 9.991 -7.322 1.00 93.12 106 ASP A O 1
ATOM 862 N N . ASN A 1 107 ? 4.172 8.403 -6.196 1.00 92.81 107 ASN A N 1
ATOM 863 C CA . ASN A 1 107 ? 5.026 7.284 -6.599 1.00 92.81 107 ASN A CA 1
ATOM 864 C C . ASN A 1 107 ? 4.532 6.547 -7.851 1.00 92.81 107 ASN A C 1
ATOM 866 O O . ASN A 1 107 ? 5.088 5.506 -8.194 1.00 92.81 107 ASN A O 1
ATOM 870 N N . LYS A 1 108 ? 3.522 7.081 -8.553 1.00 92.12 108 LYS A N 1
ATOM 871 C CA . LYS A 1 108 ? 2.975 6.500 -9.791 1.00 92.12 108 LYS A CA 1
ATOM 872 C C . LYS A 1 108 ? 2.580 5.024 -9.641 1.00 92.12 108 LYS A C 1
ATOM 874 O O . LYS A 1 108 ? 2.868 4.201 -10.511 1.00 92.12 108 LYS A O 1
ATOM 879 N N . LEU A 1 109 ? 1.955 4.685 -8.518 1.00 93.44 109 LEU A N 1
ATOM 880 C CA . LEU A 1 109 ? 1.465 3.334 -8.277 1.00 93.44 109 LEU A CA 1
ATOM 881 C C . LEU A 1 109 ? 0.196 3.066 -9.100 1.00 93.44 109 LEU A C 1
ATOM 883 O O . LEU A 1 109 ? -0.501 3.984 -9.526 1.00 93.44 109 LEU A O 1
ATOM 887 N N . SER A 1 110 ? -0.077 1.793 -9.374 1.00 93.94 110 SER A N 1
ATOM 888 C CA . SER A 1 110 ? -1.325 1.381 -10.014 1.00 93.94 110 SER A CA 1
ATOM 889 C C . SER A 1 110 ? -2.451 1.246 -8.989 1.00 93.94 110 SER A C 1
ATOM 891 O O . SER A 1 110 ? -2.198 1.132 -7.787 1.00 93.94 110 SER A O 1
ATOM 893 N N . GLN A 1 111 ? -3.699 1.191 -9.463 1.00 93.31 111 GLN A N 1
ATOM 894 C CA . GLN A 1 111 ? -4.851 0.861 -8.613 1.00 93.31 111 GLN A CA 1
ATOM 895 C C . GLN A 1 111 ? -4.652 -0.484 -7.889 1.00 93.31 111 GLN A C 1
ATOM 897 O O . GLN A 1 111 ? -4.867 -0.570 -6.690 1.00 93.31 111 GLN A O 1
ATOM 902 N N . GLU A 1 112 ? -4.131 -1.502 -8.578 1.00 93.69 112 GLU A N 1
ATOM 903 C CA . GLU A 1 112 ? -3.850 -2.815 -7.979 1.00 93.69 112 GLU A CA 1
ATOM 904 C C . GLU A 1 112 ? -2.841 -2.730 -6.818 1.00 93.69 112 GLU A C 1
ATOM 906 O O . GLU A 1 112 ? -2.998 -3.386 -5.788 1.00 93.69 112 GLU A O 1
ATOM 911 N N . ALA A 1 113 ? -1.798 -1.903 -6.955 1.00 93.31 113 ALA A N 1
ATOM 912 C CA . ALA A 1 113 ? -0.828 -1.692 -5.885 1.00 93.31 113 ALA A CA 1
ATOM 913 C C . ALA A 1 113 ? -1.447 -0.952 -4.685 1.00 93.31 113 ALA A C 1
ATOM 915 O O . ALA A 1 113 ? -1.110 -1.260 -3.539 1.00 93.31 113 ALA A O 1
ATOM 916 N N . PHE A 1 114 ? -2.360 -0.012 -4.945 1.00 95.69 114 PHE A N 1
ATOM 917 C CA . PHE A 1 114 ? -3.139 0.671 -3.913 1.00 95.69 114 PHE A CA 1
ATOM 918 C C . PHE A 1 114 ? -4.043 -0.306 -3.148 1.00 95.69 114 PHE A C 1
ATOM 920 O O . PHE A 1 114 ? -3.973 -0.339 -1.916 1.00 95.69 114 PHE A O 1
ATOM 927 N N . ASP A 1 115 ? -4.800 -1.144 -3.864 1.00 95.38 115 ASP A N 1
ATOM 928 C CA . ASP A 1 115 ? -5.705 -2.153 -3.296 1.00 95.38 115 ASP A CA 1
ATOM 929 C C . ASP A 1 115 ? -4.933 -3.150 -2.426 1.00 95.38 115 ASP A C 1
ATOM 931 O O . ASP A 1 115 ? -5.266 -3.379 -1.263 1.00 95.38 115 ASP A O 1
ATOM 935 N N . LYS A 1 116 ? -3.808 -3.660 -2.939 1.00 94.94 116 LYS A N 1
ATOM 936 C CA . LYS A 1 116 ? -2.931 -4.572 -2.196 1.00 94.94 116 LYS A CA 1
ATOM 937 C C . LYS A 1 116 ? -2.386 -3.953 -0.907 1.00 94.94 116 LYS A C 1
ATOM 939 O O . LYS A 1 116 ? -2.211 -4.659 0.085 1.00 94.94 116 LYS A O 1
ATOM 944 N N . GLY A 1 117 ? -2.078 -2.655 -0.912 1.00 93.25 117 GLY A N 1
ATOM 945 C CA . GLY A 1 117 ? -1.640 -1.943 0.289 1.00 93.25 117 GLY A CA 1
ATOM 946 C C . GLY A 1 117 ? -2.719 -1.920 1.374 1.00 93.25 117 GLY A C 1
ATOM 947 O O . GLY A 1 117 ? -2.416 -2.162 2.544 1.00 93.25 117 GLY A O 1
ATOM 948 N N . ILE A 1 118 ? -3.974 -1.702 0.975 1.00 93.62 118 ILE A N 1
ATOM 949 C CA . ILE A 1 118 ? -5.135 -1.732 1.873 1.00 93.62 118 ILE A CA 1
ATOM 950 C C . ILE A 1 118 ? -5.359 -3.143 2.419 1.00 93.62 118 ILE A C 1
ATOM 952 O O . ILE A 1 118 ? -5.488 -3.313 3.632 1.00 93.62 118 ILE A O 1
ATOM 956 N N . ASP A 1 119 ? -5.314 -4.162 1.562 1.00 92.19 119 ASP A N 1
ATOM 957 C CA . ASP A 1 119 ? -5.468 -5.558 1.978 1.00 92.19 119 ASP A CA 1
ATOM 958 C C . ASP A 1 119 ? -4.411 -5.973 3.004 1.00 92.19 119 ASP A C 1
ATOM 960 O O . ASP A 1 119 ? -4.732 -6.573 4.030 1.00 92.19 119 ASP A O 1
ATOM 964 N N . LEU A 1 120 ? -3.142 -5.631 2.758 1.00 91.06 120 LEU A N 1
ATOM 965 C CA . LEU A 1 120 ? -2.051 -5.919 3.691 1.00 91.06 120 LEU A CA 1
ATOM 966 C C . LEU A 1 120 ? -2.244 -5.199 5.026 1.00 91.06 120 LEU A C 1
ATOM 968 O O . LEU A 1 120 ? -1.979 -5.783 6.078 1.00 91.06 120 LEU A O 1
ATOM 972 N N . PHE A 1 121 ? -2.722 -3.954 5.000 1.00 90.50 121 PHE A N 1
ATOM 973 C CA . PHE A 1 121 ? -3.038 -3.218 6.218 1.00 90.50 121 PHE A CA 1
ATOM 974 C C . PHE A 1 121 ? -4.131 -3.927 7.023 1.00 90.50 121 PHE A C 1
ATOM 976 O O . PHE A 1 121 ? -3.915 -4.198 8.206 1.00 90.50 121 PHE A O 1
ATOM 983 N N . ILE A 1 122 ? -5.245 -4.301 6.388 1.00 87.50 122 ILE A N 1
ATOM 984 C CA . ILE A 1 122 ? -6.357 -5.018 7.029 1.00 87.50 122 ILE A CA 1
ATOM 985 C C . ILE A 1 122 ? -5.874 -6.354 7.600 1.00 87.50 122 ILE A C 1
ATOM 987 O O . ILE A 1 122 ? -6.127 -6.660 8.762 1.00 87.50 122 ILE A O 1
ATOM 991 N N . GLN A 1 123 ? -5.117 -7.133 6.825 1.00 84.69 123 GLN A N 1
ATOM 992 C CA . GLN A 1 123 ? -4.573 -8.419 7.271 1.00 84.69 123 GLN A CA 1
ATOM 993 C C . GLN A 1 123 ? -3.578 -8.284 8.430 1.00 84.69 123 GLN A C 1
ATOM 995 O O . GLN A 1 123 ? -3.454 -9.204 9.236 1.00 84.69 123 GLN A O 1
ATOM 1000 N N . SER A 1 124 ? -2.864 -7.159 8.521 1.00 83.94 124 SER A N 1
ATOM 1001 C CA . SER A 1 124 ? -1.934 -6.895 9.623 1.00 83.94 124 SER A CA 1
ATOM 1002 C C . SER A 1 124 ? -2.630 -6.509 10.927 1.00 83.94 124 SER A C 1
ATOM 1004 O O . SER A 1 124 ? -2.025 -6.631 11.996 1.00 83.94 124 SER A O 1
ATOM 1006 N N . GLN A 1 125 ? -3.882 -6.043 10.858 1.00 80.12 125 GLN A N 1
ATOM 1007 C CA . GLN A 1 125 ? -4.631 -5.723 12.061 1.00 80.12 125 GLN A CA 1
ATOM 1008 C C . GLN A 1 125 ? -4.981 -7.010 12.813 1.00 80.12 125 GLN A C 1
ATOM 1010 O O . GLN A 1 125 ? -5.344 -8.014 12.188 1.00 80.12 125 GLN A O 1
ATOM 1015 N N . PRO A 1 126 ? -4.913 -7.001 14.157 1.00 70.88 126 PRO A N 1
ATOM 1016 C CA . PRO A 1 126 ? -5.445 -8.091 14.955 1.00 70.88 126 PRO A CA 1
ATOM 1017 C C . PRO A 1 126 ? -6.934 -8.239 14.634 1.00 70.88 126 PRO A C 1
ATOM 1019 O O . PRO A 1 126 ? -7.744 -7.394 15.007 1.00 70.88 126 PRO A O 1
ATOM 1022 N N . GLN A 1 127 ? -7.300 -9.302 13.921 1.00 65.69 127 GLN A N 1
ATOM 1023 C CA . GLN A 1 127 ? -8.704 -9.623 13.707 1.00 65.69 127 GLN A CA 1
ATOM 1024 C C . GLN A 1 127 ? -9.280 -10.032 15.061 1.00 65.69 127 GLN A C 1
ATOM 1026 O O . GLN A 1 127 ? -8.836 -11.017 15.655 1.00 65.69 127 GLN A O 1
ATOM 1031 N N . ALA A 1 128 ? -10.221 -9.246 15.584 1.00 65.25 128 ALA A N 1
ATOM 1032 C CA . ALA A 1 128 ? -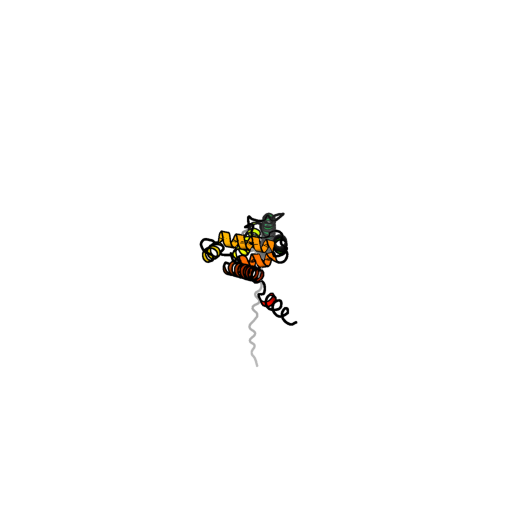10.916 -9.608 16.808 1.00 65.25 128 ALA A CA 1
ATOM 1033 C C . ALA A 1 128 ? -11.648 -10.937 16.567 1.00 65.25 128 ALA A C 1
ATOM 1035 O O . ALA A 1 128 ? -12.478 -11.040 15.663 1.00 65.25 128 ALA A O 1
ATOM 1036 N N . ASP A 1 129 ? -11.333 -11.966 17.354 1.00 76.19 129 ASP A N 1
ATOM 1037 C CA . ASP A 1 129 ? -12.006 -13.267 17.298 1.00 76.19 129 ASP A CA 1
ATOM 1038 C C . ASP A 1 129 ? -13.396 -13.162 17.943 1.00 76.19 129 ASP A C 1
ATOM 1040 O O . ASP A 1 129 ? -13.649 -13.681 19.027 1.00 76.19 129 ASP A O 1
ATOM 1044 N N . ILE A 1 130 ? -14.302 -12.426 17.297 1.00 79.00 130 ILE A N 1
ATOM 1045 C CA . ILE A 1 130 ? -15.630 -12.114 17.837 1.00 79.00 130 ILE A CA 1
ATOM 1046 C C . ILE A 1 130 ? -16.402 -13.394 18.180 1.00 79.00 130 ILE A C 1
ATOM 1048 O O . ILE A 1 130 ? -17.065 -13.460 19.214 1.00 79.00 130 ILE A O 1
ATOM 1052 N N . GLU A 1 131 ? -16.307 -14.428 17.344 1.00 80.38 131 GLU A N 1
ATOM 1053 C CA . GLU A 1 131 ? -16.999 -15.698 17.578 1.00 80.38 131 GLU A CA 1
ATOM 1054 C C . GLU A 1 131 ? -16.368 -16.500 18.727 1.00 80.38 131 GLU A C 1
ATOM 1056 O O . GLU A 1 131 ? -17.092 -17.033 19.576 1.00 80.38 131 GLU A O 1
ATOM 1061 N N . GLY A 1 132 ? -15.036 -16.537 18.835 1.00 85.12 132 GLY A N 1
ATOM 1062 C CA . GLY A 1 132 ? -14.356 -17.127 19.986 1.00 85.12 132 GLY A CA 1
ATOM 1063 C C . GLY A 1 132 ? -14.653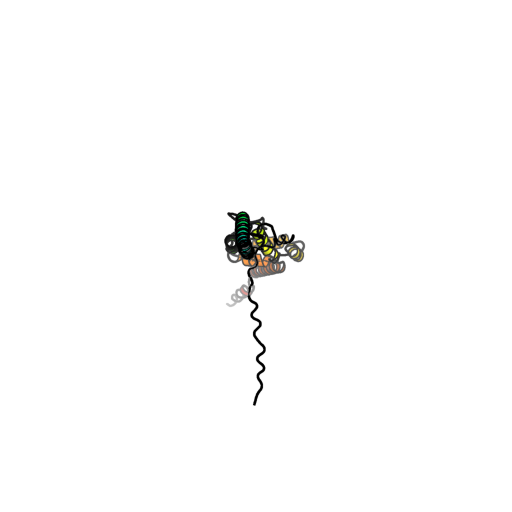 -16.391 21.295 1.00 85.12 132 GLY A C 1
ATOM 1064 O O . GLY A 1 132 ? -14.904 -17.032 22.319 1.00 85.12 132 GLY A O 1
ATOM 1065 N N . GLU A 1 133 ? -14.703 -15.059 21.272 1.00 86.50 133 GLU A N 1
ATOM 1066 C CA . GLU A 1 133 ? -15.052 -14.232 22.431 1.00 86.50 133 GLU A CA 1
ATOM 1067 C C . GLU A 1 133 ? -16.524 -14.405 22.843 1.00 86.50 133 GLU A C 1
ATOM 1069 O O . GLU A 1 133 ? -16.811 -14.594 24.028 1.00 86.50 133 GLU A O 1
ATOM 1074 N N . LYS A 1 134 ? -17.468 -14.465 21.892 1.00 86.50 134 LYS A N 1
ATOM 1075 C CA . LYS A 1 134 ? -18.873 -14.810 22.183 1.00 86.50 134 LYS A CA 1
ATOM 1076 C C . LYS A 1 134 ? -18.995 -16.188 22.822 1.00 86.50 134 LYS A C 1
ATOM 1078 O O . LYS A 1 134 ? -19.728 -16.351 23.794 1.00 86.50 134 LYS A O 1
ATOM 1083 N N . LYS A 1 135 ? -18.247 -17.182 22.333 1.00 90.25 135 LYS A N 1
ATOM 1084 C CA . LYS A 1 135 ? -18.257 -18.530 22.916 1.00 90.25 135 LYS A CA 1
ATOM 1085 C C . LYS A 1 135 ? -17.798 -18.530 24.378 1.00 90.25 135 LYS A C 1
ATOM 1087 O O . LYS A 1 135 ? -18.375 -19.257 25.184 1.00 90.25 135 LYS A O 1
ATOM 1092 N N . LYS A 1 136 ? -16.804 -17.706 24.738 1.00 89.94 136 LYS A N 1
ATOM 1093 C CA . LYS A 1 136 ? -16.352 -17.539 26.134 1.00 89.94 136 LYS A CA 1
ATOM 1094 C C . LYS A 1 136 ? -17.439 -16.935 27.031 1.00 89.94 136 LYS A C 1
ATOM 1096 O O . LYS A 1 136 ? -17.534 -17.317 28.192 1.00 89.94 136 LYS A O 1
ATOM 1101 N N . LEU A 1 137 ? -18.293 -16.059 26.493 1.00 88.56 137 LEU A N 1
ATOM 1102 C CA . LEU A 1 137 ? -19.428 -15.464 27.216 1.00 88.56 137 LEU A CA 1
ATOM 1103 C C . LEU A 1 137 ? -20.618 -16.426 27.424 1.00 88.56 137 LEU A C 1
ATOM 1105 O O . LEU A 1 137 ? -21.510 -16.126 28.223 1.00 88.56 137 LEU A O 1
ATOM 1109 N N . GLY A 1 138 ? -20.630 -17.584 26.759 1.00 90.06 138 GLY A N 1
ATOM 1110 C CA . GLY A 1 138 ? -21.641 -18.631 26.932 1.00 90.06 138 GLY A CA 1
ATOM 1111 C C . GLY A 1 138 ? -22.947 -18.388 26.166 1.00 90.06 138 GLY A C 1
ATOM 1112 O O . GLY A 1 138 ? -23.040 -17.506 25.319 1.00 90.06 138 GLY A O 1
ATOM 1113 N N . GLU A 1 139 ? -23.981 -19.185 26.457 1.00 87.81 139 GLU A N 1
ATOM 1114 C CA . GLU A 1 139 ? -25.244 -19.209 25.687 1.00 87.81 139 GLU A CA 1
ATOM 1115 C C . GLU A 1 139 ? -25.965 -17.851 25.621 1.00 87.81 139 GLU A C 1
ATOM 1117 O O . GLU A 1 139 ? -26.624 -17.545 24.629 1.00 87.81 139 GLU A O 1
ATOM 1122 N N . ASN A 1 140 ? -25.778 -16.997 26.632 1.00 90.38 140 ASN A N 1
ATOM 1123 C CA . ASN A 1 140 ? -26.397 -15.670 26.709 1.00 90.38 140 ASN A CA 1
ATOM 1124 C C . ASN A 1 140 ? -25.486 -14.541 26.192 1.00 90.38 140 ASN A C 1
ATOM 1126 O O . ASN A 1 140 ? -25.738 -13.374 26.487 1.00 90.38 140 ASN A O 1
ATOM 1130 N N . ALA A 1 141 ? -24.425 -14.853 25.437 1.00 89.88 141 ALA A N 1
ATOM 1131 C CA . ALA A 1 141 ? -23.438 -13.872 24.978 1.00 89.88 141 ALA A CA 1
ATOM 1132 C C . ALA A 1 141 ? -24.064 -12.647 24.298 1.00 89.88 141 ALA A C 1
ATOM 1134 O O . ALA A 1 141 ? -23.764 -11.520 24.678 1.00 89.88 141 ALA A O 1
ATOM 1135 N N . ASN A 1 142 ? -24.982 -12.853 23.348 1.00 89.88 142 ASN A N 1
ATOM 1136 C CA . ASN A 1 142 ? -25.615 -11.747 22.620 1.00 89.88 142 ASN A CA 1
ATOM 1137 C C . ASN A 1 142 ? -26.412 -10.822 23.553 1.00 89.88 142 ASN A C 1
ATOM 1139 O O . ASN A 1 142 ? -26.292 -9.606 23.464 1.00 89.88 142 ASN A O 1
ATOM 1143 N N . GLN A 1 143 ? -27.168 -11.397 24.491 1.00 93.12 143 GLN A N 1
ATOM 1144 C CA . GLN A 1 143 ? -27.976 -10.641 25.455 1.00 93.12 143 GLN A CA 1
ATOM 1145 C C . GLN A 1 143 ? -27.094 -9.865 26.440 1.00 93.12 143 GLN A C 1
ATOM 1147 O O . GLN A 1 143 ? -27.411 -8.736 26.804 1.00 93.12 143 GLN A O 1
ATOM 1152 N N . ARG A 1 144 ? -25.971 -10.461 26.860 1.00 92.44 144 ARG A N 1
ATOM 1153 C CA . ARG A 1 144 ? -24.968 -9.828 27.728 1.00 92.44 144 ARG A CA 1
ATOM 1154 C C . ARG A 1 144 ? -24.298 -8.644 27.035 1.00 92.44 144 ARG A C 1
ATOM 1156 O O . ARG A 1 144 ? -24.270 -7.550 27.593 1.00 92.44 144 ARG A O 1
ATOM 1163 N N . ILE A 1 145 ? -23.831 -8.841 25.800 1.00 90.38 145 ILE A N 1
ATOM 1164 C CA . ILE A 1 145 ? -23.218 -7.788 24.976 1.00 90.38 145 ILE A CA 1
ATOM 1165 C C . ILE A 1 145 ? -24.204 -6.636 24.759 1.00 90.38 145 ILE A C 1
ATOM 1167 O O . ILE A 1 145 ? -23.845 -5.476 24.949 1.00 90.38 145 ILE A O 1
ATOM 1171 N N . GLU A 1 146 ? -25.457 -6.941 24.417 1.00 91.69 146 GLU A N 1
ATOM 1172 C CA . GLU A 1 146 ? -26.498 -5.931 24.217 1.00 91.69 146 GLU A CA 1
ATOM 1173 C C . GLU A 1 146 ? -26.807 -5.162 25.510 1.00 91.69 146 GLU A C 1
ATOM 1175 O O . GLU A 1 146 ? -26.861 -3.932 25.503 1.00 91.69 146 GLU A O 1
ATOM 1180 N N . ALA A 1 147 ? -26.933 -5.858 26.645 1.00 92.38 147 ALA A N 1
ATOM 1181 C CA . ALA A 1 147 ? -27.164 -5.227 27.943 1.00 92.38 147 ALA A CA 1
ATOM 1182 C C . ALA A 1 147 ? -26.016 -4.288 28.346 1.00 92.38 147 ALA A C 1
ATOM 1184 O O . ALA A 1 147 ? -26.265 -3.174 28.818 1.00 92.38 147 ALA A O 1
ATOM 1185 N N . VAL A 1 148 ? -24.767 -4.714 28.132 1.00 91.69 148 VAL A N 1
ATOM 1186 C CA . VAL A 1 148 ? -23.577 -3.888 28.367 1.00 91.69 148 VAL A CA 1
ATOM 1187 C C . VAL A 1 148 ? -23.558 -2.686 27.429 1.00 91.69 148 VAL A C 1
ATOM 1189 O O . VAL A 1 148 ? -23.357 -1.569 27.899 1.00 91.69 148 VAL A O 1
ATOM 1192 N N . SER A 1 149 ? -23.833 -2.874 26.137 1.00 90.31 149 SER A N 1
ATOM 1193 C CA . SER A 1 149 ? -23.872 -1.786 25.153 1.00 90.31 149 SER A CA 1
ATOM 1194 C C . SER A 1 149 ? -24.913 -0.723 25.519 1.00 90.31 149 SER A C 1
ATOM 1196 O O . SER A 1 149 ? -24.593 0.464 25.606 1.00 90.31 149 SER A O 1
ATOM 1198 N N . LEU A 1 150 ? -26.143 -1.136 25.841 1.00 92.75 150 LEU A N 1
ATOM 1199 C CA . LEU A 1 150 ? -27.205 -0.226 26.280 1.00 92.75 150 LEU A CA 1
ATOM 1200 C C . LEU A 1 150 ? -26.829 0.520 27.561 1.00 92.75 150 LEU A C 1
ATOM 1202 O O . LEU A 1 150 ? -27.126 1.708 27.705 1.00 92.75 150 LEU A O 1
ATOM 1206 N N . TRP A 1 151 ? -26.174 -0.162 28.501 1.00 92.81 151 TRP A N 1
ATOM 1207 C CA . TRP A 1 151 ? -25.725 0.466 29.732 1.00 92.81 151 TRP A CA 1
ATOM 1208 C C . TRP A 1 151 ? -24.593 1.469 29.488 1.00 92.81 151 TRP A C 1
ATOM 1210 O O . TRP A 1 151 ? -24.668 2.581 30.009 1.00 92.81 151 TRP A O 1
ATOM 1220 N N . VAL A 1 152 ? -23.592 1.134 28.671 1.00 91.50 152 VAL A N 1
ATOM 1221 C CA . VAL A 1 152 ? -22.501 2.048 28.301 1.00 91.50 152 VAL A CA 1
ATOM 1222 C C . VAL A 1 152 ? -23.064 3.303 27.637 1.00 91.50 152 VAL A C 1
ATOM 1224 O O . VAL A 1 152 ? -22.796 4.408 28.103 1.00 91.50 152 VAL A O 1
ATOM 1227 N N . ASN A 1 153 ? -23.940 3.137 26.642 1.00 90.56 153 ASN A N 1
ATOM 1228 C CA . ASN A 1 153 ? -24.570 4.246 25.919 1.00 90.56 153 ASN A CA 1
ATOM 1229 C C . ASN A 1 153 ? -25.401 5.162 26.828 1.00 90.56 153 ASN A C 1
ATOM 1231 O O . ASN A 1 153 ? -25.568 6.342 26.538 1.00 90.56 153 ASN A O 1
ATOM 1235 N N . LYS A 1 154 ? -25.943 4.622 27.925 1.00 92.31 154 LYS A N 1
ATOM 1236 C CA . LYS A 1 154 ? -26.738 5.383 28.893 1.00 92.31 154 LYS A CA 1
ATOM 1237 C C . LYS A 1 154 ? -25.890 6.132 29.926 1.00 92.31 154 LYS A C 1
ATOM 1239 O O . LYS A 1 154 ? -26.353 7.145 30.444 1.00 92.31 154 LYS A O 1
ATOM 1244 N N . ASN A 1 155 ? -24.719 5.609 30.292 1.00 90.94 155 ASN A N 1
ATOM 1245 C CA . ASN A 1 155 ? -23.955 6.094 31.451 1.00 90.94 155 ASN A CA 1
ATOM 1246 C C . ASN A 1 155 ? -22.674 6.854 31.087 1.00 90.94 155 ASN A C 1
ATOM 1248 O O . ASN A 1 155 ? -22.136 7.539 31.953 1.00 90.94 155 ASN A O 1
ATOM 1252 N N . PHE A 1 156 ? -22.197 6.747 29.848 1.00 91.12 156 PHE A N 1
ATOM 1253 C CA . PHE A 1 156 ? -20.972 7.394 29.383 1.00 91.12 156 PHE A CA 1
ATOM 1254 C C . PHE A 1 156 ? -21.262 8.319 28.205 1.00 91.12 156 PHE A C 1
ATOM 1256 O O . PHE A 1 156 ? -22.155 8.060 27.397 1.00 91.12 156 PHE A O 1
ATOM 1263 N N . ASP A 1 157 ? -20.499 9.405 28.119 1.00 92.38 157 ASP A N 1
ATOM 1264 C CA . ASP A 1 157 ? -20.584 10.351 27.010 1.00 92.38 157 ASP A CA 1
ATOM 1265 C C . ASP A 1 157 ? -19.875 9.836 25.745 1.00 92.38 157 ASP A C 1
ATOM 1267 O O . ASP A 1 157 ? -19.131 8.851 25.762 1.00 92.38 157 ASP A O 1
ATOM 1271 N N . GLU A 1 158 ? -20.098 10.522 24.624 1.00 86.94 158 GLU A N 1
ATOM 1272 C CA . GLU A 1 158 ? -19.514 10.171 23.323 1.00 86.94 158 GLU A CA 1
ATOM 1273 C C . GLU A 1 158 ? -17.977 10.192 23.311 1.00 86.94 158 GLU A C 1
ATOM 1275 O O . GLU A 1 158 ? -17.376 9.485 22.508 1.00 86.94 158 GLU A O 1
ATOM 1280 N N . GLY A 1 159 ? -17.324 10.928 24.218 1.00 90.25 159 GLY A N 1
ATOM 1281 C CA . GLY A 1 159 ? -15.863 10.945 24.321 1.00 90.25 159 GLY A CA 1
ATOM 1282 C C . GLY A 1 159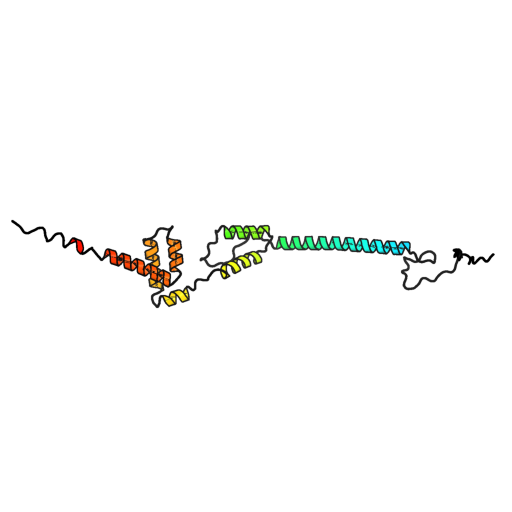 ? -15.286 9.692 24.987 1.00 90.25 159 GLY A C 1
ATOM 1283 O O . GLY A 1 159 ? -14.153 9.306 24.706 1.00 90.25 159 GLY A O 1
ATOM 1284 N N . GLN A 1 160 ? -16.054 9.040 25.861 1.00 87.31 160 GLN A N 1
ATOM 1285 C CA . GLN A 1 160 ? -15.622 7.870 26.637 1.00 87.31 160 GLN A CA 1
ATOM 1286 C C . GLN A 1 160 ? -16.013 6.537 25.985 1.00 87.31 160 GLN A C 1
ATOM 1288 O O . GLN A 1 160 ? -15.345 5.519 26.195 1.00 87.31 160 GLN A O 1
ATOM 1293 N N . ARG A 1 161 ? -17.083 6.537 25.185 1.00 87.50 161 ARG A N 1
ATOM 1294 C CA . ARG A 1 161 ? -17.630 5.339 24.530 1.00 87.50 161 ARG A CA 1
ATOM 1295 C C . ARG A 1 161 ? -16.625 4.572 23.660 1.00 87.50 161 ARG A C 1
ATOM 1297 O O . ARG A 1 161 ? -16.564 3.360 23.847 1.00 87.50 161 ARG A O 1
ATOM 1304 N N . PRO A 1 162 ? -15.768 5.200 22.829 1.00 86.50 162 PRO A N 1
ATOM 1305 C CA . PRO A 1 162 ? -14.830 4.455 21.980 1.00 86.50 162 PRO A CA 1
ATOM 1306 C C . PRO A 1 162 ? -13.867 3.559 22.771 1.00 86.50 162 PRO A C 1
ATOM 1308 O O . PRO A 1 162 ? -13.588 2.425 22.386 1.00 86.50 162 PRO A O 1
ATOM 1311 N N . MET A 1 163 ? -13.394 4.031 23.930 1.00 85.81 163 MET A N 1
ATOM 1312 C CA . MET A 1 163 ? -12.509 3.246 24.796 1.00 85.81 163 MET A CA 1
ATOM 1313 C C . MET A 1 163 ? -13.241 2.047 25.416 1.00 85.81 163 MET A C 1
ATOM 1315 O O . MET A 1 163 ? -12.673 0.962 25.554 1.00 85.81 163 MET A O 1
ATOM 1319 N N . LEU A 1 164 ? -14.510 2.233 25.786 1.00 87.44 164 LEU A N 1
ATOM 1320 C CA . LEU A 1 164 ? -15.345 1.171 26.343 1.00 87.44 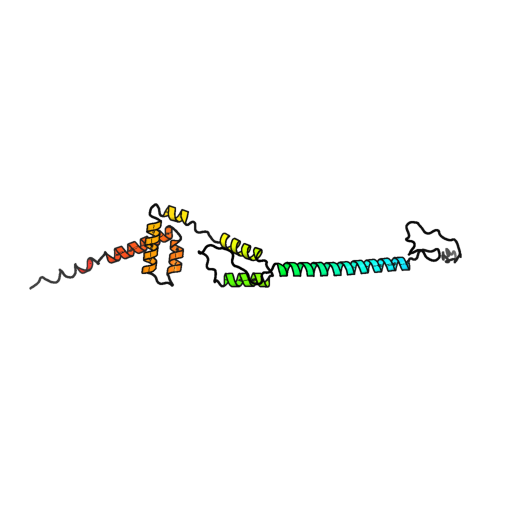164 LEU A CA 1
ATOM 1321 C C . LEU A 1 164 ? -15.748 0.147 25.285 1.00 87.44 164 LEU A C 1
ATOM 1323 O O . LEU A 1 164 ? -15.746 -1.043 25.583 1.00 87.44 164 LEU A O 1
ATOM 1327 N N . GLU A 1 165 ? -16.043 0.583 24.063 1.00 84.75 165 GLU A N 1
ATOM 1328 C CA . GLU A 1 165 ? -16.325 -0.289 22.920 1.00 84.75 165 GLU A CA 1
ATOM 1329 C C . GLU A 1 165 ? -15.103 -1.146 22.576 1.00 84.75 165 GLU A C 1
ATOM 1331 O O . GLU A 1 165 ? -15.224 -2.366 22.458 1.00 84.75 165 GLU A O 1
ATOM 1336 N N . MET A 1 166 ? -13.905 -0.548 22.552 1.00 84.12 166 MET A N 1
ATOM 1337 C CA . MET A 1 166 ? -12.657 -1.297 22.387 1.00 84.12 166 MET A CA 1
ATOM 1338 C C . MET A 1 166 ? -12.464 -2.324 23.508 1.00 84.12 166 MET A C 1
ATOM 1340 O O . MET A 1 166 ? -12.103 -3.467 23.239 1.00 84.12 166 MET A O 1
ATOM 1344 N N . MET A 1 167 ? -12.737 -1.964 24.764 1.00 86.31 167 MET A N 1
ATOM 1345 C CA . MET A 1 167 ? -12.640 -2.902 25.884 1.00 86.31 167 MET A CA 1
ATOM 1346 C C . MET A 1 167 ? -13.656 -4.052 25.747 1.00 86.31 167 MET A C 1
ATOM 1348 O O . MET A 1 167 ? -13.292 -5.219 25.896 1.00 86.31 167 MET A O 1
ATOM 1352 N N . CYS A 1 168 ? -14.908 -3.740 25.399 1.00 88.31 168 CYS A N 1
ATOM 1353 C CA . CYS A 1 168 ? -16.001 -4.705 25.238 1.00 88.31 168 CYS A CA 1
ATOM 1354 C C . CYS A 1 168 ? -15.914 -5.545 23.953 1.00 88.31 168 CYS A C 1
ATOM 1356 O O . CYS A 1 168 ? -16.757 -6.415 23.749 1.00 88.31 168 CYS A O 1
ATOM 1358 N N . SER A 1 169 ? -14.888 -5.348 23.118 1.00 85.31 169 SER A N 1
ATOM 1359 C CA . SER A 1 169 ? -14.577 -6.250 22.000 1.00 85.31 169 SER A CA 1
ATOM 1360 C C . SER A 1 169 ? -14.095 -7.638 22.457 1.00 85.31 169 SER A C 1
ATOM 1362 O O . SER A 1 169 ? -14.026 -8.567 21.655 1.00 85.31 169 SER A O 1
ATOM 1364 N N . THR A 1 170 ? -13.795 -7.798 23.753 1.00 88.62 170 THR A N 1
ATOM 1365 C CA . THR A 1 170 ? -13.366 -9.059 24.373 1.00 88.62 170 THR A CA 1
ATOM 1366 C C . THR A 1 170 ? -14.354 -9.526 25.441 1.00 88.62 170 THR A C 1
ATOM 1368 O O . THR A 1 170 ? -14.967 -8.716 26.139 1.00 88.62 170 THR A O 1
ATOM 1371 N N . SER A 1 171 ? -14.453 -10.842 25.639 1.00 90.12 171 SER A N 1
ATOM 1372 C CA . SER A 1 171 ? -15.270 -11.454 26.699 1.00 90.12 171 SER A CA 1
ATOM 1373 C C . SER A 1 171 ? -14.906 -10.939 28.093 1.00 90.12 171 SER A C 1
ATOM 1375 O O . SER A 1 171 ? -15.786 -10.605 28.882 1.00 90.12 171 SER A O 1
ATOM 1377 N N . GLN A 1 172 ? -13.610 -10.791 28.375 1.00 89.62 172 GLN A N 1
ATOM 1378 C CA . GLN A 1 172 ? -13.119 -10.263 29.650 1.00 89.62 172 GLN A CA 1
ATOM 1379 C C . GLN A 1 172 ? -13.506 -8.797 29.864 1.00 89.62 172 GLN A C 1
ATOM 1381 O O . GLN A 1 172 ? -13.815 -8.400 30.987 1.00 89.62 172 GLN A O 1
ATOM 1386 N N . GLY A 1 173 ? -13.502 -7.985 28.805 1.00 90.38 173 GLY A N 1
ATOM 1387 C CA . GLY A 1 173 ? -13.940 -6.597 28.891 1.00 90.38 173 GLY A CA 1
ATOM 1388 C C . GLY A 1 173 ? -15.436 -6.474 29.157 1.00 90.38 173 GLY A C 1
ATOM 1389 O O . GLY A 1 173 ? -15.830 -5.698 30.026 1.00 90.38 173 GLY A O 1
ATOM 1390 N N . VAL A 1 174 ? -16.257 -7.294 28.491 1.00 91.50 174 VAL A N 1
ATOM 1391 C CA . VAL A 1 174 ? -17.699 -7.394 28.773 1.00 91.50 174 VAL A CA 1
ATOM 1392 C C . VAL A 1 174 ? -17.931 -7.777 30.241 1.00 91.50 174 VAL A C 1
ATOM 1394 O O . VAL A 1 174 ? -18.650 -7.073 30.945 1.00 91.50 174 VAL A O 1
ATOM 1397 N N . GLU A 1 175 ? -17.253 -8.811 30.749 1.00 93.25 175 GLU A N 1
ATOM 1398 C CA . GLU A 1 175 ? -17.346 -9.234 32.158 1.00 93.25 175 GLU A CA 1
ATOM 1399 C C . GLU A 1 175 ? -16.902 -8.151 33.150 1.00 93.25 175 GLU A C 1
ATOM 1401 O O . GLU A 1 175 ? -17.504 -7.979 34.216 1.00 93.25 175 GLU A O 1
ATOM 1406 N N . ALA A 1 176 ? -15.851 -7.399 32.818 1.00 93.44 176 ALA A N 1
ATOM 1407 C CA . ALA A 1 176 ? -15.383 -6.296 33.646 1.00 93.44 176 ALA A CA 1
ATOM 1408 C C . ALA A 1 176 ? -16.447 -5.194 33.761 1.00 93.44 176 ALA A C 1
ATOM 1410 O O . ALA A 1 176 ? -16.706 -4.712 34.868 1.00 93.44 176 ALA A O 1
ATOM 1411 N N . VAL A 1 177 ? -17.103 -4.833 32.652 1.00 91.75 177 VAL A N 1
ATOM 1412 C CA . VAL A 1 177 ? -18.189 -3.842 32.667 1.00 91.75 177 VAL A CA 1
ATOM 1413 C C . VAL A 1 177 ? -19.402 -4.359 33.424 1.00 91.75 177 VAL A C 1
ATOM 1415 O O . VAL A 1 177 ? -19.917 -3.644 34.280 1.00 91.75 177 VAL A O 1
ATOM 1418 N N . GLU A 1 178 ? -19.819 -5.604 33.203 1.00 93.31 178 GLU A N 1
ATOM 1419 C CA . GLU A 1 178 ? -20.913 -6.221 33.964 1.00 93.31 178 GLU A CA 1
ATOM 1420 C C . GLU A 1 178 ? -20.644 -6.197 35.475 1.00 93.31 178 GLU A C 1
ATOM 1422 O O . GLU A 1 178 ? -21.537 -5.915 36.279 1.00 93.31 178 GLU A O 1
ATOM 1427 N N . LYS A 1 179 ? -19.394 -6.430 35.889 1.00 93.19 179 LYS A N 1
ATOM 1428 C CA . LYS A 1 179 ? -19.002 -6.335 37.297 1.00 93.19 179 LYS A CA 1
ATOM 1429 C C . LYS A 1 179 ? -19.132 -4.906 37.832 1.00 93.19 179 LYS A C 1
ATOM 1431 O O . LYS A 1 179 ? -19.627 -4.727 38.946 1.00 93.19 179 LYS A O 1
ATOM 1436 N N . ILE A 1 180 ? -18.732 -3.896 37.055 1.00 90.75 180 ILE A N 1
ATOM 1437 C CA . ILE A 1 180 ? -18.903 -2.475 37.410 1.00 90.75 180 ILE A CA 1
ATOM 1438 C C . ILE A 1 180 ? -20.396 -2.126 37.517 1.00 90.75 180 ILE A C 1
ATOM 1440 O O . ILE A 1 180 ? -20.812 -1.514 38.504 1.00 90.75 180 ILE A O 1
ATOM 1444 N N . MET A 1 181 ? -21.213 -2.573 36.557 1.00 89.88 181 MET A N 1
ATOM 1445 C CA . MET A 1 181 ? -22.673 -2.429 36.579 1.00 89.88 181 MET A CA 1
ATOM 1446 C C . MET A 1 181 ? -23.263 -2.990 37.875 1.00 89.88 181 MET A C 1
ATOM 1448 O O . MET A 1 181 ? -24.016 -2.300 38.568 1.00 89.88 181 MET A O 1
ATOM 1452 N N . GLY A 1 182 ? -22.874 -4.215 38.236 1.00 90.69 182 GLY A N 1
ATOM 1453 C CA . GLY A 1 182 ? -23.324 -4.877 39.457 1.00 90.69 182 GLY A CA 1
ATOM 1454 C C . GLY A 1 182 ? -22.886 -4.151 40.731 1.00 90.69 182 GLY A C 1
ATOM 1455 O O . GLY A 1 182 ? -23.683 -3.996 41.656 1.00 90.69 182 GLY A O 1
ATOM 1456 N N . MET A 1 183 ? -21.650 -3.644 40.792 1.00 89.69 183 MET A N 1
ATOM 1457 C CA . MET A 1 183 ? -21.175 -2.849 41.935 1.00 89.69 183 MET A CA 1
ATOM 1458 C C . MET A 1 183 ? -22.020 -1.587 42.144 1.00 89.69 183 MET A C 1
ATOM 1460 O O . MET A 1 183 ? -22.430 -1.297 43.269 1.00 89.69 183 MET A O 1
ATOM 1464 N N . LEU A 1 184 ? -22.330 -0.857 41.073 1.00 85.69 184 LEU A N 1
ATOM 1465 C CA . LEU A 1 184 ? -23.127 0.371 41.143 1.00 85.69 184 LEU A CA 1
ATOM 1466 C C . LEU A 1 184 ? -24.583 0.101 41.548 1.00 85.69 184 LEU A C 1
ATOM 1468 O O . LEU A 1 184 ? -25.127 0.815 42.391 1.00 85.69 184 LEU A O 1
ATOM 1472 N N . GLN A 1 185 ? -25.194 -0.961 41.017 1.00 80.94 185 GLN A N 1
ATOM 1473 C CA . GLN A 1 185 ? -26.539 -1.389 41.417 1.00 80.94 185 GLN A CA 1
ATOM 1474 C C . GLN A 1 185 ? -26.590 -1.789 42.897 1.00 80.94 185 GLN A C 1
ATOM 1476 O O . GLN A 1 185 ? -27.460 -1.322 43.634 1.00 80.94 185 GLN A O 1
ATOM 1481 N N . ASN A 1 186 ? -25.613 -2.571 43.364 1.00 72.25 186 ASN A N 1
ATOM 1482 C CA . ASN A 1 186 ? -25.527 -2.978 44.767 1.00 72.25 186 ASN A CA 1
ATOM 1483 C C . ASN A 1 186 ? -25.368 -1.774 45.704 1.00 72.25 186 ASN A C 1
ATOM 1485 O O . ASN A 1 186 ? -26.003 -1.725 46.757 1.00 72.25 186 ASN A O 1
ATOM 1489 N N . THR A 1 187 ? -24.595 -0.765 45.296 1.00 67.94 187 THR A N 1
ATOM 1490 C CA . THR A 1 187 ? -24.375 0.452 46.093 1.00 67.94 187 THR A CA 1
ATOM 1491 C C . THR A 1 187 ? -25.658 1.283 46.231 1.00 67.94 187 THR A C 1
ATOM 1493 O O . THR A 1 187 ? -25.914 1.828 47.299 1.00 67.94 187 THR A O 1
ATOM 1496 N N . MET A 1 188 ? -26.519 1.328 45.205 1.00 59.41 188 MET A N 1
ATOM 1497 C CA . MET A 1 188 ? -27.823 2.010 45.287 1.00 59.41 188 MET A CA 1
ATOM 1498 C C . MET A 1 188 ? -28.844 1.278 46.172 1.00 59.41 188 MET A C 1
ATOM 1500 O O . MET A 1 188 ? -29.727 1.913 46.744 1.00 59.41 188 MET A O 1
ATOM 1504 N N . THR A 1 189 ? -28.731 -0.046 46.305 1.00 58.84 189 THR A N 1
ATOM 1505 C CA . THR A 1 189 ? -29.628 -0.847 47.161 1.00 58.84 189 THR A CA 1
ATOM 1506 C C . THR A 1 189 ? -29.197 -0.897 48.628 1.00 58.84 189 THR A C 1
ATOM 1508 O O . THR A 1 189 ? -30.021 -1.155 49.505 1.00 58.84 189 THR A O 1
ATOM 1511 N N . GLN A 1 190 ? -27.932 -0.592 48.925 1.00 52.97 190 GLN A N 1
ATOM 1512 C CA . GLN A 1 190 ? -27.437 -0.462 50.291 1.00 52.97 190 GLN A CA 1
ATOM 1513 C C . GLN A 1 190 ? -27.642 0.974 50.780 1.00 52.97 190 GLN A C 1
ATOM 1515 O O . GLN A 1 190 ? -26.740 1.808 50.759 1.00 52.97 190 GLN A O 1
ATOM 1520 N N . THR A 1 191 ? -28.850 1.268 51.268 1.00 50.34 191 THR A N 1
ATOM 1521 C CA . THR A 1 191 ? -29.012 2.414 52.175 1.00 50.34 191 THR A CA 1
ATOM 1522 C C . THR A 1 191 ? -28.105 2.151 53.385 1.00 50.34 191 THR A C 1
ATOM 1524 O O . THR A 1 191 ? -28.201 1.060 53.949 1.00 50.34 191 THR A O 1
ATOM 1527 N N . PRO A 1 192 ? -27.213 3.071 53.805 1.00 52.41 192 PRO A N 1
ATOM 1528 C CA . PRO A 1 192 ? -26.380 2.822 54.969 1.00 52.41 192 PRO A CA 1
ATOM 1529 C C . PRO A 1 192 ? -27.282 2.656 56.193 1.00 52.41 192 PRO A C 1
ATOM 1531 O O . PRO A 1 192 ? -27.861 3.623 56.693 1.00 52.41 192 PRO A O 1
ATOM 1534 N N . ASP A 1 193 ? -27.355 1.429 56.704 1.00 54.97 193 ASP A N 1
ATOM 1535 C CA . ASP A 1 193 ? -28.109 1.044 57.908 1.00 54.97 193 ASP A CA 1
ATOM 1536 C C . ASP A 1 193 ? -27.668 1.846 59.158 1.00 54.97 193 ASP A C 1
ATOM 1538 O O . ASP A 1 193 ? -28.328 1.901 60.196 1.00 54.97 193 ASP A O 1
ATOM 1542 N N . ASN A 1 194 ? -26.558 2.580 59.037 1.00 52.94 194 ASN A N 1
ATOM 1543 C CA . ASN A 1 194 ? -25.992 3.429 60.074 1.00 52.94 194 ASN A CA 1
ATOM 1544 C C . ASN A 1 194 ? -26.744 4.758 60.321 1.00 52.94 194 ASN A C 1
ATOM 1546 O O . ASN A 1 194 ? -26.391 5.497 61.239 1.00 52.94 194 ASN A O 1
ATOM 1550 N N . LEU A 1 195 ? -27.793 5.080 59.553 1.00 49.31 195 LEU A N 1
ATOM 1551 C CA . LEU A 1 195 ? -28.627 6.277 59.776 1.00 49.31 195 LEU A CA 1
ATOM 1552 C C . LEU A 1 195 ? -29.863 6.030 60.662 1.00 49.31 195 LEU A C 1
ATOM 1554 O O . LEU A 1 195 ? -30.467 6.994 61.144 1.00 49.31 195 LEU A O 1
ATOM 1558 N N . LEU A 1 196 ? -30.224 4.771 60.938 1.00 49.16 196 LEU A N 1
ATOM 1559 C CA . LEU A 1 196 ? -31.388 4.430 61.772 1.00 49.16 196 LEU A CA 1
ATOM 1560 C C . LEU A 1 196 ? -31.053 4.292 63.269 1.00 49.16 196 LEU A C 1
ATOM 1562 O O . LEU A 1 196 ? -31.918 4.519 64.117 1.00 49.16 196 LEU A O 1
ATOM 1566 N N . LEU A 1 197 ? -29.789 4.038 63.625 1.00 47.97 197 LEU A N 1
ATOM 1567 C CA . LEU A 1 197 ? -29.354 3.868 65.021 1.00 47.97 197 LEU A CA 1
ATOM 1568 C C . LEU A 1 197 ? -29.207 5.181 65.812 1.00 47.97 197 LEU A C 1
ATOM 1570 O O . LEU A 1 197 ? -29.270 5.170 67.043 1.00 47.97 197 LEU A O 1
ATOM 1574 N N . VAL A 1 198 ? -29.064 6.331 65.143 1.00 51.06 198 VAL A N 1
ATOM 1575 C CA . VAL A 1 198 ? -28.893 7.632 65.825 1.00 51.06 198 VAL A CA 1
ATOM 1576 C C . VAL A 1 198 ? -30.232 8.235 66.275 1.00 51.06 198 VAL A C 1
ATOM 1578 O O . VAL A 1 198 ? -30.273 9.001 67.240 1.00 51.06 198 VAL A O 1
ATOM 1581 N N . LYS A 1 199 ? -31.354 7.868 65.640 1.00 50.22 199 LYS A N 1
ATOM 1582 C CA . LYS A 1 199 ? -32.669 8.457 65.953 1.00 50.22 199 LYS A CA 1
ATOM 1583 C C . LYS A 1 199 ? -33.380 7.821 67.152 1.00 50.22 199 LYS A C 1
ATOM 1585 O O . LYS A 1 199 ? -34.224 8.484 67.743 1.00 50.22 199 LYS A O 1
ATOM 1590 N N . GLN A 1 200 ? -33.015 6.607 67.575 1.00 51.50 200 GLN A N 1
ATOM 1591 C CA . GLN A 1 200 ? -33.696 5.939 68.697 1.00 51.50 200 GLN A CA 1
ATOM 1592 C C . GLN A 1 200 ? -33.115 6.240 70.090 1.00 51.50 200 GLN A C 1
ATOM 1594 O O . GLN A 1 200 ? -33.774 5.985 71.091 1.00 51.50 200 GLN A O 1
ATOM 1599 N N . LYS A 1 201 ? -31.921 6.845 70.197 1.00 51.38 201 LYS A N 1
ATOM 1600 C CA . LYS A 1 201 ? -31.301 7.146 71.507 1.00 51.38 201 LYS A CA 1
ATOM 1601 C C . LYS A 1 201 ? -31.663 8.515 72.108 1.00 51.38 201 LYS A C 1
ATOM 1603 O O . LYS A 1 201 ? -31.167 8.836 73.184 1.00 51.38 201 LYS A O 1
ATOM 1608 N N . LYS A 1 202 ? -32.508 9.333 71.459 1.00 55.16 202 LYS A N 1
ATOM 1609 C CA . LYS A 1 202 ? -32.848 10.698 71.936 1.00 55.16 202 LYS A CA 1
ATOM 1610 C C . LYS A 1 202 ? -34.215 10.860 72.610 1.00 55.16 202 LYS A C 1
ATOM 1612 O O . LYS A 1 202 ? -34.520 11.954 73.072 1.00 55.16 202 LYS A O 1
ATOM 1617 N N . THR A 1 203 ? -35.007 9.805 72.754 1.00 54.62 203 THR A N 1
ATOM 1618 C CA . THR A 1 203 ? -36.309 9.866 73.439 1.00 54.62 203 THR A CA 1
ATOM 1619 C C . THR A 1 203 ? -36.354 8.868 74.581 1.00 54.62 203 THR A C 1
ATOM 1621 O O . THR A 1 203 ? -36.906 7.799 74.407 1.00 54.62 203 THR A O 1
ATOM 1624 N N . TYR A 1 204 ? -35.733 9.195 75.717 1.00 48.16 204 TYR A N 1
ATOM 1625 C CA . TYR A 1 204 ? -36.193 8.829 77.067 1.00 48.16 204 TYR A CA 1
ATOM 1626 C C . TYR A 1 204 ? -35.270 9.491 78.103 1.00 48.16 204 TYR A C 1
ATOM 1628 O O . TYR A 1 204 ? -34.177 8.997 78.372 1.00 48.16 204 TYR A O 1
ATOM 1636 N N . LYS A 1 205 ? -35.704 10.638 78.643 1.00 47.09 205 LYS A N 1
ATOM 1637 C CA . LYS A 1 205 ? -35.464 11.100 80.026 1.00 47.09 205 LYS A CA 1
ATOM 1638 C C . LYS A 1 205 ? -36.180 12.440 80.255 1.00 47.09 205 LYS A C 1
ATOM 1640 O O . LYS A 1 205 ? -35.666 13.500 79.903 1.00 47.09 205 LYS A O 1
ATOM 1645 N N . ARG A 1 206 ? -37.371 12.365 80.843 1.00 43.12 206 ARG A N 1
ATOM 1646 C CA . ARG A 1 206 ? -37.882 13.309 81.840 1.00 43.12 206 ARG A CA 1
ATOM 1647 C C . ARG A 1 206 ? -38.399 12.477 82.999 1.00 43.12 206 ARG A C 1
ATOM 1649 O O . ARG A 1 206 ? -38.951 11.396 82.698 1.00 43.12 206 ARG A O 1
#